Protein 7ACW (pdb70)

Solvent-accessible surface area: 12820 Å² total; per-residue (Å²): 139,81,86,139,40,77,3,43,21,65,48,127,100,91,53,49,8,78,74,0,0,104,80,6,39,1,52,54,88,44,0,42,65,4,32,37,11,0,36,10,29,72,105,90,50,32,138,10,119,64,5,87,108,63,153,47,52,54,25,1,63,1,126,21,110,28,113,51,222,90,102,12,66,0,14,0,56,0,59,126,24,117,52,0,47,49,12,0,46,68,0,55,73,75,1,68,77,56,42,78,60,88,95,91,136,147,143,187,146,122,25,122,78,47,48,6,13,18,52,34,130,98,107,56,44,6,74,70,0,0,120,75,16,41,1,60,69,144,41,1,40,81,3,35,86,12,0,36,28,28,74,101,105,52,100,155,28,140,88,7,84,106,63,54,28,17,54,26,1,60,0,123,19,110,28,135,50,214,149,17,46,0,14,0,29,0,25,137,23,121,57,0,46,62,14,0,48,69,0,51,71,66,1,63,67,47,37,80,74,91,120,139,153,187

Foldseek 3Di:
DDDDDDADPPDPDGDDPVRVVLFFAFDVVLVVVLVVQVVCCVPPVDDDPQWDQDPNDTDGDTDTPDTHD/DDDDDDDDDPDPVVSVVVVVVVVVVVVVVVCVVVVVVVD/DPDDDDDADPPDPDGDDPVNVVLFFAFDVVLVVVLVVQVCCCVPPVDHDPQWDQDPNDIDGDTDTPGTDD/DDDDDDDDPDPVVVVVVVVVVVVVVVVVVVVVVVVD

Secondary structure (DSSP, 8-state):
--EEEEEETTSS----HHHHHHHEE--HHHHHHHHHHHHHHHHH---BTTBEEETTEEEEEE--SEE--/--EEEEEEESSHHHHHHHHHHHHHHHHHHHHHHHHHHH-/--SEEEEEETTSSS---HHHHHHHEE--HHHHHHHHHHHHHHHHH---BTTBEEETTEEEEEE---EE--/-EEEEEEESSHHHHHHHHHHHHHHHHHHHHHHHHT-

B-factor: mean 33.38, std 9.02, range [20.98, 77.08]

InterPro domains:
  IPR007253 Cell wall binding repeat 2 [PF04122] (384-490)
  IPR007253 Cell wall binding repeat 2 [PF04122] (502-592)
  IPR007253 Cell wall binding repeat 2 [PF04122] (605-679)
  IPR021071 Low molecular weight S layer protein, N-terminal [PF12211] (28-286)
  IPR043090 Low molecular weight S layer protein, N-terminal, subdomain [G3DSA:3.30.1490.290] (24-129)
  IPR051922 Bacterial Sporulation-Associated [PTHR30032] (379-677)
  IPR061396 S-layer protein SlpA [NF033435] (2-714)

Nearest PDB structures (foldseek):
  7acw-assembly1_A  TM=9.865E-01  e=2.524E-12  Clostridioides difficile
  7acx-assembly2_C  TM=9.817E-01  e=1.964E-11  Clostridioides difficile
  7acv-assembly1_A  TM=9.594E-01  e=1.061E-11  Clostridioides difficile
  7qgq-assembly1_I  TM=9.704E-01  e=1.334E-10  Clostridioides difficile 630
  8bby-assembly1_A  TM=8.053E-01  e=1.219E-05  Clostridioides difficile R20291

Organism: Clostridioides difficile (NCBI:txid1496)

Radius of gyration: 19.95 Å; Cα contacts (8 Å, |Δi|>4): 349; chains: 4; bounding box: 33×51×52 Å

Structure (mmCIF, N/CA/C/O backbone):
data_7ACW
#
_entry.id   7ACW
#
_cell.length_a   73.273
_cell.length_b   56.705
_cell.length_c   61.813
_cell.angle_alpha   90.000
_cell.angle_beta   122.710
_cell.angle_gamma   90.000
#
_symmetry.space_group_name_H-M   'C 1 2 1'
#
loop_
_entity.id
_entity.type
_entity.pdbx_description
1 polymer 'S-layer protein'
2 polymer 'S-layer protein'
3 water water
#
loop_
_atom_site.group_PDB
_atom_site.id
_atom_site.type_symbol
_atom_site.label_atom_id
_atom_site.label_alt_id
_atom_site.label_comp_id
_atom_site.label_asym_id
_atom_site.label_entity_id
_atom_site.label_seq_id
_atom_site.pdbx_PDB_ins_code
_atom_site.Cartn_x
_atom_site.Cartn_y
_atom_site.Cartn_z
_atom_site.occupancy
_atom_site.B_iso_or_equiv
_atom_site.auth_seq_id
_atom_site.auth_comp_id
_atom_site.auth_asym_id
_atom_site.auth_atom_id
_atom_site.pdbx_PDB_model_num
ATOM 1 N N . SER A 1 6 ? 58.068 12.644 23.911 1.00 61.51 245 SER A N 1
ATOM 2 C CA . SER A 1 6 ? 56.591 12.852 23.998 1.00 56.14 245 SER A CA 1
ATOM 3 C C . SER A 1 6 ? 55.799 11.864 23.136 1.00 56.79 245 SER A C 1
ATOM 4 O O . SER A 1 6 ? 56.278 11.369 22.120 1.00 56.08 245 SER A O 1
ATOM 7 N N . ALA A 1 7 ? 54.568 11.586 23.568 1.00 54.56 246 ALA A N 1
ATOM 8 C CA . ALA A 1 7 ? 53.674 10.645 22.904 1.00 54.04 246 ALA A CA 1
ATOM 9 C C . ALA A 1 7 ? 52.236 11.077 23.124 1.00 51.27 246 ALA A C 1
ATOM 10 O O . ALA A 1 7 ? 51.926 11.737 24.123 1.00 53.64 246 ALA A O 1
ATOM 12 N N . LYS A 1 8 ? 51.365 10.708 22.176 1.00 46.71 247 LYS A N 1
ATOM 13 C CA . LYS A 1 8 ? 49.957 11.083 22.192 1.00 46.25 247 LYS A CA 1
ATOM 14 C C . LYS A 1 8 ? 49.093 9.854 22.455 1.00 48.08 247 LYS A C 1
ATOM 15 O O . LYS A 1 8 ? 49.232 8.847 21.775 1.00 47.66 247 LYS A O 1
ATOM 21 N N . GLU A 1 9 ? 48.233 9.929 23.479 1.00 47.33 248 GLU A N 1
ATOM 22 C CA . GLU A 1 9 ? 47.153 8.966 23.665 1.00 48.34 248 GLU A CA 1
ATOM 23 C C . GLU A 1 9 ? 45.853 9.686 23.341 1.00 44.96 248 GLU A C 1
ATOM 24 O O . GLU A 1 9 ? 45.575 10.746 23.910 1.00 49.32 248 GLU A O 1
ATOM 30 N N . GLU A 1 10 ? 45.076 9.119 22.411 1.00 39.83 249 GLU A N 1
ATOM 31 C CA . GLU A 1 10 ? 43.751 9.619 22.061 1.00 36.99 249 GLU A CA 1
ATOM 32 C C . GLU A 1 10 ? 42.735 8.524 22.385 1.00 34.30 249 GLU A C 1
ATOM 33 O O . GLU A 1 10 ? 42.915 7.376 21.982 1.00 35.48 249 GLU A O 1
ATOM 39 N N . SER A 1 11 ? 41.666 8.900 23.098 1.00 32.56 250 SER A N 1
ATOM 40 C CA . SER A 1 11 ? 40.538 8.023 23.391 1.00 31.10 250 SER A CA 1
ATOM 41 C C . SER A 1 11 ? 39.397 8.456 22.484 1.00 28.96 250 SER A C 1
ATOM 42 O O . SER A 1 11 ? 39.095 9.643 22.393 1.00 32.87 250 SER A O 1
ATOM 45 N N . ILE A 1 12 ? 38.768 7.484 21.810 1.00 26.48 251 ILE A N 1
ATOM 46 C CA . ILE A 1 12 ? 37.566 7.729 21.006 1.00 25.35 251 ILE A CA 1
ATOM 47 C C . ILE A 1 12 ? 36.441 6.915 21.605 1.00 24.01 251 ILE A C 1
ATOM 48 O O . ILE A 1 12 ? 36.389 5.688 21.461 1.00 25.72 251 ILE A O 1
ATOM 53 N N . ASP A 1 13 ? 35.544 7.605 22.315 1.00 24.71 252 ASP A N 1
ATOM 54 C CA . ASP A 1 13 ? 34.411 6.984 22.987 1.00 24.97 252 ASP A CA 1
ATOM 55 C C . ASP A 1 13 ? 33.192 7.137 22.086 1.00 25.14 252 ASP A C 1
ATOM 56 O O . ASP A 1 13 ? 32.572 8.206 22.015 1.00 26.61 252 ASP A O 1
ATOM 61 N N . VAL A 1 14 ? 32.890 6.052 21.364 1.00 24.08 253 VAL A N 1
ATOM 62 C CA . VAL A 1 14 ? 31.826 6.004 20.391 1.00 26.40 253 VAL A CA 1
ATOM 63 C C . VAL A 1 14 ? 30.421 6.133 21.031 1.00 26.06 253 VAL A C 1
ATOM 64 O O . VAL A 1 14 ? 29.450 6.331 20.324 1.00 28.35 253 VAL A O 1
ATOM 68 N N . ASP A 1 15 ? 30.337 5.988 22.362 1.00 26.03 254 ASP A N 1
ATOM 69 C CA . ASP A 1 15 ? 29.106 6.123 23.108 1.00 26.96 254 ASP A CA 1
ATOM 70 C C . ASP A 1 15 ? 28.884 7.553 23.630 1.00 29.72 254 ASP A C 1
ATOM 71 O O . ASP A 1 15 ? 27.822 7.841 24.207 1.00 32.67 254 ASP A O 1
ATOM 76 N N . SER A 1 16 ? 29.883 8.429 23.441 1.00 27.81 255 SER A N 1
ATOM 77 C CA . SER A 1 16 ? 29.833 9.774 23.982 1.00 29.62 255 SER A CA 1
ATOM 78 C C . SER A 1 16 ? 29.145 10.752 23.011 1.00 31.20 255 SER A C 1
ATOM 79 O O . SER A 1 16 ? 28.824 10.423 21.855 1.00 31.34 255 SER A O 1
ATOM 82 N N . SER A 1 17 ? 28.909 11.968 23.500 1.00 32.97 256 SER A N 1
ATOM 83 C CA . SER A 1 17 ? 28.186 12.994 22.758 1.00 34.52 256 SER A CA 1
ATOM 84 C C . SER A 1 17 ? 29.041 13.633 21.683 1.00 35.86 256 SER A C 1
ATOM 85 O O . SER A 1 17 ? 28.511 14.278 20.784 1.00 41.57 256 SER A O 1
ATOM 88 N N . SER A 1 18 ? 30.365 13.474 21.790 1.00 36.16 257 SER A N 1
ATOM 89 C CA . SER A 1 18 ? 31.300 14.083 20.843 1.00 37.01 257 SER A CA 1
ATOM 90 C C . SER A 1 18 ? 32.564 13.250 20.662 1.00 34.40 257 SER A C 1
ATOM 91 O O . SER A 1 18 ? 33.355 13.092 21.595 1.00 35.80 257 SER A O 1
ATOM 94 N N . TYR A 1 19 ? 32.731 12.680 19.464 1.00 30.73 258 TYR A N 1
ATOM 95 C CA . TYR A 1 19 ? 33.945 11.967 19.135 1.00 28.77 258 TYR A CA 1
ATOM 96 C C . TYR A 1 19 ? 34.281 12.126 17.662 1.00 27.60 258 TYR A C 1
ATOM 97 O O . TYR A 1 19 ? 33.405 12.341 16.832 1.00 27.88 258 TYR A O 1
ATOM 106 N N . ILE A 1 20 ? 35.575 12.045 17.355 1.00 27.71 259 ILE A N 1
ATOM 107 C CA . ILE A 1 20 ? 36.066 12.146 15.986 1.00 27.47 259 ILE A CA 1
ATOM 108 C C . ILE A 1 20 ? 35.472 11.059 15.096 1.00 24.54 259 ILE A C 1
ATOM 109 O O . ILE A 1 20 ? 35.482 9.877 15.442 1.00 26.43 259 ILE A O 1
ATOM 114 N N . SER A 1 21 ? 34.938 11.469 13.948 1.00 26.67 260 SER A N 1
ATOM 115 C CA . SER A 1 21 ? 34.361 10.541 12.985 1.00 27.60 260 SER A CA 1
ATOM 116 C C . SER A 1 21 ? 35.457 9.626 12.414 1.00 25.69 260 SER A C 1
ATOM 117 O O . SER A 1 21 ? 36.622 10.002 12.341 1.00 24.93 260 SER A O 1
ATOM 120 N N . ALA A 1 22 ? 35.074 8.405 12.032 1.00 24.60 261 ALA A N 1
ATOM 121 C CA . ALA A 1 22 ? 35.966 7.486 11.330 1.00 24.35 261 ALA A CA 1
ATOM 122 C C . ALA A 1 22 ? 36.571 8.136 10.093 1.00 25.15 261 ALA A C 1
ATOM 123 O O . ALA A 1 22 ? 37.769 7.991 9.828 1.00 27.41 261 ALA A O 1
ATOM 125 N N . GLU A 1 23 ? 35.748 8.881 9.345 1.00 27.47 262 GLU A N 1
ATOM 126 C CA . GLU A 1 23 ? 36.245 9.598 8.169 1.00 31.13 262 GLU A CA 1
ATOM 127 C C . GLU A 1 23 ? 37.381 10.569 8.536 1.00 29.70 262 GLU A C 1
ATOM 128 O O . GLU A 1 23 ? 38.426 10.569 7.902 1.00 31.87 262 GLU A O 1
ATOM 134 N N . ASN A 1 24 ? 37.143 11.407 9.556 1.00 29.96 263 ASN A N 1
ATOM 135 C CA . ASN A 1 24 ? 38.136 12.381 10.015 1.00 30.88 263 ASN A CA 1
ATOM 136 C C . ASN A 1 24 ? 39.371 11.751 10.651 1.00 29.29 263 ASN A C 1
ATOM 137 O O . ASN A 1 24 ? 40.478 12.281 10.528 1.00 30.82 263 ASN A O 1
ATOM 142 N N . LEU A 1 25 ? 39.192 10.599 11.303 1.00 26.71 264 LEU A N 1
ATOM 143 C CA . LEU A 1 25 ? 40.322 9.858 11.860 1.00 26.17 264 LEU A CA 1
ATOM 144 C C . LEU A 1 25 ? 41.209 9.337 10.723 1.00 24.71 264 LEU A C 1
ATOM 145 O O . LEU A 1 25 ? 42.417 9.478 10.783 1.00 26.58 264 LEU A O 1
ATOM 150 N N . ALA A 1 26 ? 40.590 8.765 9.683 1.00 25.84 265 ALA A N 1
ATOM 151 C CA . ALA A 1 26 ? 41.322 8.293 8.502 1.00 26.10 265 ALA A CA 1
ATOM 152 C C . ALA A 1 26 ? 41.981 9.437 7.733 1.00 28.03 265 ALA A C 1
ATOM 153 O O . ALA A 1 26 ? 43.062 9.255 7.180 1.00 29.69 265 ALA A O 1
ATOM 155 N N . LYS A 1 27 ? 41.328 10.608 7.707 1.00 29.30 266 LYS A N 1
ATOM 156 C CA . LYS A 1 27 ? 41.905 11.792 7.074 1.00 31.02 266 LYS A CA 1
ATOM 157 C C . LYS A 1 27 ? 43.171 12.237 7.784 1.00 32.13 266 LYS A C 1
ATOM 158 O O . LYS A 1 27 ? 44.097 12.732 7.143 1.00 36.65 266 LYS A O 1
ATOM 164 N N . LYS A 1 28 ? 43.171 12.093 9.112 1.00 30.42 267 LYS A N 1
ATOM 165 C CA . LYS A 1 28 ? 44.271 12.510 9.975 1.00 29.90 267 LYS A CA 1
ATOM 166 C C . LYS A 1 28 ? 45.464 11.568 9.943 1.00 29.33 267 LYS A C 1
ATOM 167 O O . LYS A 1 28 ? 46.617 12.011 9.873 1.00 29.47 267 LYS A O 1
ATOM 173 N N . TYR A 1 29 ? 45.186 10.263 10.016 1.00 26.68 268 TYR A N 1
ATOM 174 C CA . TYR A 1 29 ? 46.233 9.262 10.172 1.00 26.36 268 TYR A CA 1
ATOM 175 C C . TYR A 1 29 ? 46.213 8.194 9.097 1.00 25.32 268 TYR A C 1
ATOM 176 O O . TYR A 1 29 ? 45.127 7.747 8.665 1.00 26.62 268 TYR A O 1
ATOM 185 N N . VAL A 1 30 ? 47.422 7.742 8.736 1.00 25.43 269 VAL A N 1
ATOM 186 C CA . VAL A 1 30 ? 47.619 6.520 7.970 1.00 24.76 269 VAL A CA 1
ATOM 187 C C . VAL A 1 30 ? 47.729 5.353 8.955 1.00 24.33 269 VAL A C 1
ATOM 188 O O . VAL A 1 30 ? 48.639 5.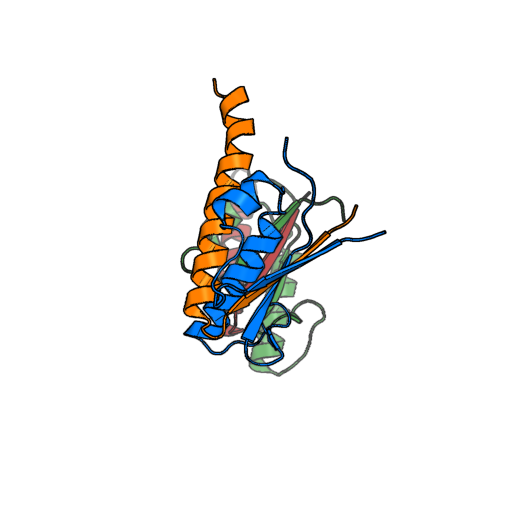331 9.786 1.00 25.94 269 VAL A O 1
ATOM 192 N N . PHE A 1 31 ? 46.845 4.359 8.804 1.00 23.79 270 PHE A N 1
ATOM 193 C CA . PHE A 1 31 ? 46.870 3.136 9.610 1.00 24.29 270 PHE A CA 1
ATOM 194 C C . PHE A 1 31 ? 47.368 1.979 8.761 1.00 24.80 270 PHE A C 1
ATOM 195 O O . PHE A 1 31 ? 47.066 1.899 7.567 1.00 27.30 270 PHE A O 1
ATOM 203 N N . ASN A 1 32 ? 48.132 1.082 9.390 1.00 26.19 271 ASN A N 1
ATOM 204 C CA . ASN A 1 32 ? 48.496 -0.173 8.768 1.00 27.12 271 ASN A CA 1
ATOM 205 C C . ASN A 1 32 ? 47.210 -0.963 8.517 1.00 27.74 271 ASN A C 1
ATOM 206 O O . ASN A 1 32 ? 46.476 -1.256 9.453 1.00 24.79 271 ASN A O 1
ATOM 211 N N . PRO A 1 33 ? 46.843 -1.279 7.252 1.00 28.58 272 PRO A N 1
ATOM 212 C CA . PRO A 1 33 ? 45.572 -1.964 6.999 1.00 29.91 272 PRO A CA 1
ATOM 213 C C . PRO A 1 33 ? 45.483 -3.332 7.660 1.00 29.04 272 PRO A C 1
ATOM 214 O O . PRO A 1 33 ? 44.384 -3.765 8.008 1.00 29.45 272 PRO A O 1
ATOM 218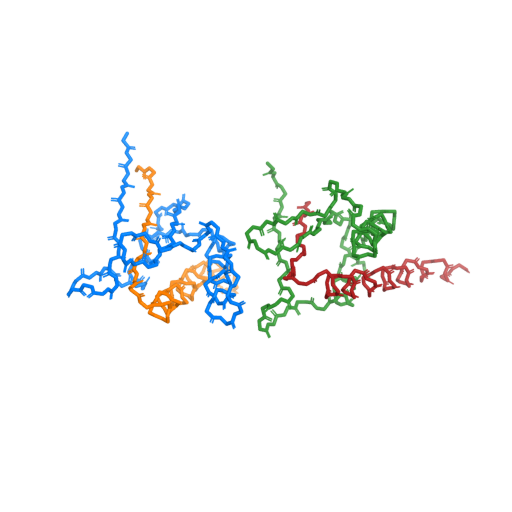 N N . LYS A 1 34 ? 46.627 -3.997 7.832 1.00 32.59 273 LYS A N 1
ATOM 219 C CA . LYS A 1 34 ? 46.664 -5.307 8.472 1.00 32.30 273 LYS A CA 1
ATOM 220 C C . LYS A 1 34 ? 46.281 -5.177 9.955 1.00 32.23 273 LYS A C 1
ATOM 221 O O . LYS A 1 34 ? 45.580 -6.022 10.486 1.00 32.45 273 LYS A O 1
ATOM 227 N N . GLU A 1 35 ? 46.720 -4.092 10.602 1.00 29.92 274 GLU A N 1
ATOM 228 C CA . GLU A 1 35 ? 46.347 -3.839 11.985 1.00 28.77 274 GLU A CA 1
ATOM 229 C C . GLU A 1 35 ? 44.831 -3.696 12.114 1.00 27.91 274 GLU A C 1
ATOM 230 O O . GLU A 1 35 ? 44.184 -4.275 12.988 1.00 27.19 274 GLU A O 1
ATOM 236 N N . VAL A 1 36 ? 44.255 -2.872 11.235 1.00 27.79 275 VAL A N 1
ATOM 237 C CA . VAL A 1 36 ? 42.832 -2.583 11.295 1.00 26.30 275 VAL A CA 1
ATOM 238 C C . VAL A 1 36 ? 41.992 -3.825 10.960 1.00 27.25 275 VAL A C 1
ATOM 239 O O . VAL A 1 36 ? 40.999 -4.100 11.628 1.00 25.64 275 VAL A O 1
ATOM 243 N N . SER A 1 37 ? 42.414 -4.580 9.939 1.00 26.97 276 SER A N 1
ATOM 244 C CA . SER A 1 37 ? 41.740 -5.805 9.532 1.00 27.99 276 SER A CA 1
ATOM 245 C C . SER A 1 37 ? 41.743 -6.838 10.666 1.00 26.27 276 SER A C 1
ATOM 246 O O . SER A 1 37 ? 40.716 -7.469 10.942 1.00 28.73 276 SER A O 1
ATOM 249 N N . GLU A 1 38 ? 42.892 -6.989 11.330 1.00 26.20 277 GLU A N 1
ATOM 250 C CA . GLU A 1 38 ? 43.018 -7.975 12.403 1.00 28.34 277 GLU A CA 1
ATOM 251 C C . GLU A 1 38 ? 42.087 -7.616 13.571 1.00 26.87 277 GLU A C 1
ATOM 252 O O . GLU A 1 38 ? 41.414 -8.469 14.121 1.00 28.10 277 GLU A O 1
ATOM 258 N N . ALA A 1 39 ? 41.995 -6.320 13.892 1.00 26.27 278 ALA A N 1
ATOM 259 C CA . ALA A 1 39 ? 41.093 -5.884 14.946 1.00 25.57 278 ALA A CA 1
ATOM 260 C C . ALA A 1 39 ? 39.626 -6.109 14.569 1.00 24.34 278 ALA A C 1
ATOM 261 O O . ALA A 1 39 ? 38.837 -6.580 15.380 1.00 27.12 278 ALA A O 1
ATOM 263 N N . TYR A 1 40 ? 39.252 -5.742 13.342 1.00 24.49 279 TYR A N 1
ATOM 264 C CA . TYR A 1 40 ? 37.904 -5.943 12.834 1.00 24.88 279 TYR A CA 1
ATOM 265 C C . TYR A 1 40 ? 37.518 -7.429 12.913 1.00 25.80 279 TYR A C 1
ATOM 266 O O . TYR A 1 40 ? 36.453 -7.784 13.412 1.00 25.01 279 TYR A O 1
ATOM 275 N N . ASN A 1 41 ? 38.410 -8.304 12.449 1.00 27.25 280 ASN A N 1
ATOM 276 C CA . ASN A 1 41 ? 38.115 -9.719 12.449 1.00 27.39 280 ASN A CA 1
ATOM 277 C C . ASN A 1 41 ? 37.969 -10.263 13.864 1.00 26.79 280 ASN A C 1
ATOM 278 O O . ASN A 1 41 ? 37.113 -11.100 14.122 1.00 29.78 280 ASN A O 1
ATOM 283 N N . ALA A 1 42 ? 38.799 -9.760 14.784 1.00 27.14 281 ALA A N 1
ATOM 284 C CA . ALA A 1 42 ? 38.732 -10.136 16.190 1.00 25.65 281 ALA A CA 1
ATOM 285 C C . ALA A 1 42 ? 37.384 -9.725 16.828 1.00 25.26 281 ALA A C 1
ATOM 286 O O . ALA A 1 42 ? 36.816 -10.479 17.614 1.00 26.74 281 ALA A O 1
ATOM 288 N N . ILE A 1 43 ? 36.891 -8.529 16.487 1.00 25.18 282 ILE A N 1
ATOM 289 C CA . ILE A 1 43 ? 35.597 -8.065 16.963 1.00 25.68 282 ILE A CA 1
ATOM 290 C C . ILE A 1 43 ? 34.487 -9.009 16.485 1.00 27.35 282 ILE A C 1
ATOM 291 O O . ILE A 1 43 ? 33.638 -9.432 17.267 1.00 28.84 282 ILE A O 1
ATOM 296 N N . VAL A 1 44 ? 34.514 -9.348 15.193 1.00 28.24 283 VAL A N 1
ATOM 297 C CA . VAL A 1 44 ? 33.524 -10.231 14.595 1.00 31.72 283 VAL A CA 1
ATOM 298 C C . VAL A 1 44 ? 33.544 -11.629 15.250 1.00 30.55 283 VAL A C 1
ATOM 299 O O . VAL A 1 44 ? 32.501 -12.183 15.586 1.00 32.47 283 VAL A O 1
ATOM 303 N N . ALA A 1 45 ? 34.747 -12.172 15.466 1.00 29.79 284 ALA A N 1
ATOM 304 C CA . ALA A 1 45 ? 34.923 -13.473 16.093 1.00 30.33 284 ALA A CA 1
ATOM 305 C C . ALA A 1 45 ? 34.389 -13.502 17.532 1.00 30.14 284 ALA A C 1
ATOM 306 O O . ALA A 1 45 ? 33.788 -14.470 17.957 1.00 31.53 284 ALA A O 1
ATOM 308 N N . LEU A 1 46 ? 34.602 -12.414 18.276 1.00 28.10 285 LEU A N 1
ATOM 309 C CA . LEU A 1 46 ? 34.077 -12.287 19.638 1.00 29.81 285 LEU A CA 1
ATOM 310 C C . LEU A 1 46 ? 32.545 -12.215 19.598 1.00 31.17 285 LEU A C 1
ATOM 311 O O . LEU A 1 46 ? 31.854 -12.954 20.303 1.00 34.11 285 LEU A O 1
ATOM 316 N N . GLN A 1 47 ? 32.017 -11.319 18.758 1.00 31.67 286 GLN A N 1
ATOM 317 C CA . GLN A 1 47 ? 30.574 -11.121 18.636 1.00 34.04 286 GLN A CA 1
ATOM 318 C C . GLN A 1 47 ? 29.848 -12.401 18.205 1.00 36.29 286 GLN A C 1
ATOM 319 O O . GLN A 1 47 ? 28.851 -12.787 18.811 1.00 36.80 286 GLN A O 1
ATOM 325 N N . ASN A 1 48 ? 30.377 -13.070 17.177 1.00 36.44 287 ASN A N 1
ATOM 326 C CA . ASN A 1 48 ? 29.698 -14.203 16.568 1.00 39.51 287 ASN A CA 1
ATOM 327 C C . ASN A 1 48 ? 29.925 -15.532 17.288 1.00 39.95 287 ASN A C 1
ATOM 328 O O . ASN A 1 48 ? 28.991 -16.323 17.434 1.00 44.08 287 ASN A O 1
ATOM 333 N N . ASP A 1 49 ? 31.168 -15.770 17.723 1.00 38.30 288 ASP A N 1
ATOM 334 C CA . ASP A 1 49 ? 31.617 -17.080 18.193 1.00 39.81 288 ASP A CA 1
ATOM 335 C C . ASP A 1 49 ? 32.182 -17.094 19.612 1.00 37.22 288 ASP A C 1
ATOM 336 O O . ASP A 1 49 ? 32.605 -18.149 20.104 1.00 40.65 288 ASP A O 1
ATOM 341 N N . GLY A 1 50 ? 32.186 -15.928 20.265 1.00 35.47 289 GLY A N 1
ATOM 342 C CA . GLY A 1 50 ? 32.686 -15.786 21.621 1.00 37.08 289 GLY A CA 1
ATOM 343 C C . GLY A 1 50 ? 34.184 -15.954 21.786 1.00 36.41 289 GLY A C 1
ATOM 344 O O . GLY A 1 50 ? 34.643 -16.167 22.908 1.00 40.45 289 GLY A O 1
ATOM 345 N N . ILE A 1 51 ? 34.936 -15.831 20.687 1.00 32.71 290 ILE A N 1
ATOM 346 C CA . ILE A 1 51 ? 36.389 -16.021 20.678 1.00 33.24 290 ILE A CA 1
ATOM 347 C C . ILE A 1 51 ? 37.053 -14.795 21.305 1.00 30.07 290 ILE A C 1
ATOM 348 O O . ILE A 1 51 ? 36.896 -13.682 20.794 1.00 30.83 290 ILE A O 1
ATOM 353 N N . GLU A 1 52 ? 37.780 -15.014 22.413 1.00 33.54 291 GLU A N 1
ATOM 354 C CA . GLU A 1 52 ? 38.466 -13.934 23.111 1.00 34.23 291 GLU A CA 1
ATOM 355 C C . GLU A 1 52 ? 39.847 -13.719 22.510 1.00 32.81 291 GLU A C 1
ATOM 356 O O . GLU A 1 52 ? 40.517 -14.666 22.094 1.00 33.23 291 GLU A O 1
ATOM 362 N N . SER A 1 53 ? 40.267 -12.452 22.498 1.00 30.57 292 SER A N 1
ATOM 363 C CA . SER A 1 53 ? 41.498 -11.993 21.891 1.00 30.54 292 SER A CA 1
ATOM 364 C C . SER A 1 53 ? 42.012 -10.820 22.721 1.00 32.08 292 SER A C 1
ATOM 365 O O . SER A 1 53 ? 41.225 -9.979 23.183 1.00 38.71 292 SER A O 1
ATOM 368 N N . ASP A 1 54 ? 43.337 -10.714 22.841 1.00 31.90 293 ASP A N 1
ATOM 369 C CA . ASP A 1 54 ? 43.972 -9.525 23.420 1.00 34.33 293 ASP A CA 1
ATOM 370 C C . ASP A 1 54 ? 43.650 -8.261 22.617 1.00 30.35 293 ASP A C 1
ATOM 371 O O . ASP A 1 54 ? 43.772 -7.153 23.125 1.00 32.63 293 ASP A O 1
ATOM 376 N N . LEU A 1 55 ? 43.283 -8.436 21.345 1.00 30.05 294 LEU A N 1
ATOM 377 C CA . LEU A 1 55 ? 42.956 -7.316 20.464 1.00 29.47 294 LEU A CA 1
ATOM 378 C C . LEU A 1 55 ? 41.653 -6.601 20.816 1.00 30.41 294 LEU A C 1
ATOM 379 O O . LEU A 1 55 ? 41.540 -5.405 20.581 1.00 30.60 294 LEU A O 1
ATOM 384 N N . VAL A 1 56 ? 40.668 -7.341 21.341 1.00 28.72 295 VAL A N 1
ATOM 385 C CA . VAL A 1 56 ? 39.387 -6.741 21.718 1.00 28.80 295 VAL A CA 1
ATOM 386 C C . VAL A 1 56 ? 39.029 -7.168 23.116 1.00 31.40 295 VAL A C 1
ATOM 387 O O . VAL A 1 56 ? 38.679 -8.316 23.351 1.00 34.74 295 VAL A O 1
ATOM 391 N N . GLN A 1 57 ? 39.135 -6.230 24.061 1.00 30.11 296 GLN A N 1
ATOM 392 C CA . GLN A 1 57 ? 38.912 -6.510 25.461 1.00 32.96 296 GLN A CA 1
ATOM 393 C C . GLN A 1 57 ? 37.853 -5.600 26.034 1.00 31.97 296 GLN A C 1
ATOM 394 O O . GLN A 1 57 ? 37.767 -4.431 25.643 1.00 30.87 296 GLN A O 1
ATOM 400 N N . LEU A 1 58 ? 37.114 -6.124 27.023 1.00 32.54 297 LEU A N 1
ATOM 401 C CA . LEU A 1 58 ? 36.222 -5.329 27.854 1.00 30.64 297 LEU A CA 1
ATOM 402 C C . LEU A 1 58 ? 37.076 -4.725 28.969 1.00 29.79 297 LEU A C 1
ATOM 403 O O . LEU A 1 58 ? 37.623 -5.449 29.818 1.00 33.34 297 LEU A O 1
ATOM 408 N N . VAL A 1 59 ? 37.194 -3.394 28.939 1.00 30.08 298 VAL A N 1
ATOM 409 C CA . VAL A 1 59 ? 38.009 -2.636 29.865 1.00 30.47 298 VAL A CA 1
ATOM 410 C C . VAL A 1 59 ? 37.141 -1.527 30.400 1.00 28.59 298 VAL A C 1
ATOM 411 O O . VAL A 1 59 ? 36.609 -0.723 29.633 1.00 27.17 298 VAL A O 1
ATOM 415 N N . ASN A 1 60 ? 36.999 -1.478 31.724 1.00 30.75 299 ASN A N 1
ATOM 416 C CA . ASN A 1 60 ? 36.280 -0.410 32.377 1.00 29.76 299 ASN A CA 1
ATOM 417 C C . ASN A 1 60 ? 34.904 -0.157 31.738 1.00 27.47 299 ASN A C 1
ATOM 418 O O . ASN A 1 60 ? 34.542 0.994 31.440 1.00 29.80 299 ASN A O 1
ATOM 423 N N . GLY A 1 61 ? 34.162 -1.246 31.488 1.00 26.27 300 GLY A N 1
ATOM 424 C CA . GLY A 1 61 ? 32.779 -1.166 31.040 1.00 26.68 300 GLY A CA 1
ATOM 425 C C . GLY A 1 61 ? 32.524 -0.994 29.544 1.00 27.17 300 GLY A C 1
ATOM 426 O O . GLY A 1 61 ? 31.366 -0.887 29.116 1.00 28.57 300 GLY A O 1
ATOM 427 N N . LYS A 1 62 ? 33.595 -0.950 28.749 1.00 25.58 301 LYS A N 1
ATOM 428 C CA . LYS A 1 62 ? 33.487 -0.854 27.292 1.00 25.31 301 LYS A CA 1
ATOM 429 C C . LYS A 1 62 ? 34.465 -1.785 26.608 1.00 25.47 301 LYS A C 1
ATOM 430 O O . LYS A 1 62 ? 35.572 -1.992 27.072 1.00 27.43 301 LYS A O 1
ATOM 436 N N . TYR A 1 63 ? 34.068 -2.330 25.464 1.00 25.76 302 TYR A N 1
ATOM 437 C CA . TYR A 1 63 ? 35.000 -3.025 24.594 1.00 25.71 302 TYR A CA 1
ATOM 438 C C . TYR A 1 63 ? 35.903 -2.008 23.913 1.00 24.52 302 TYR A C 1
ATOM 439 O O . TYR A 1 63 ? 35.461 -0.936 23.523 1.00 25.10 302 TYR A O 1
ATOM 448 N N . GLN A 1 64 ? 37.173 -2.365 23.741 1.00 25.41 303 GLN A N 1
ATOM 449 C CA . GLN A 1 64 ? 38.124 -1.492 23.106 1.00 25.23 303 GLN A CA 1
ATOM 450 C C . GLN A 1 64 ? 39.129 -2.213 22.241 1.00 23.77 303 GLN A C 1
ATOM 451 O O . GLN A 1 64 ? 39.452 -3.378 22.474 1.00 26.25 303 GLN A O 1
ATOM 457 N N . VAL A 1 65 ? 39.581 -1.495 21.209 1.00 23.30 304 VAL A N 1
ATOM 458 C CA . VAL A 1 65 ? 40.731 -1.829 20.403 1.00 24.24 304 VAL A CA 1
ATOM 459 C C . VAL A 1 65 ? 41.712 -0.658 20.457 1.00 24.23 304 VAL A C 1
ATOM 460 O O . VAL A 1 65 ? 41.321 0.489 20.710 1.00 26.17 304 VAL A O 1
ATOM 464 N N . ILE A 1 66 ? 42.989 -0.954 20.226 1.00 24.74 305 ILE A N 1
ATOM 465 C CA . ILE A 1 66 ? 44.051 0.016 20.213 1.00 24.83 305 ILE A CA 1
ATOM 466 C C . ILE A 1 66 ? 44.746 -0.028 18.840 1.00 24.31 305 ILE A C 1
ATOM 467 O O . ILE A 1 66 ? 45.068 -1.074 18.335 1.00 27.20 305 ILE A O 1
ATOM 472 N N . PHE A 1 67 ? 44.952 1.148 18.257 1.00 24.03 306 PHE A N 1
ATOM 473 C CA . PHE A 1 67 ? 45.674 1.327 17.021 1.00 24.61 306 PHE A CA 1
ATOM 474 C C . PHE A 1 67 ? 46.859 2.266 17.206 1.00 25.00 306 PHE A C 1
ATOM 475 O O . PHE A 1 67 ? 46.798 3.245 17.967 1.00 26.59 306 PHE A O 1
ATOM 483 N N . TYR A 1 68 ? 47.948 1.946 16.506 1.00 26.89 307 TYR A N 1
ATOM 484 C CA . TYR A 1 68 ? 49.167 2.727 16.512 1.00 29.06 307 TYR A CA 1
ATOM 485 C C . TYR A 1 68 ? 49.379 3.211 15.084 1.00 26.93 307 TYR A C 1
ATOM 486 O O . TYR A 1 68 ? 49.972 2.523 14.257 1.00 28.78 307 TYR A O 1
ATOM 495 N N . PRO A 1 69 ? 48.869 4.410 14.733 1.00 28.23 308 PRO A N 1
ATOM 496 C CA . PRO A 1 69 ? 49.010 4.910 13.367 1.00 27.19 308 PRO A CA 1
ATOM 497 C C . PRO A 1 69 ? 50.471 4.950 12.900 1.00 28.35 308 PRO A C 1
ATOM 498 O O . PRO A 1 69 ? 51.377 5.255 13.682 1.00 31.03 308 PRO A O 1
ATOM 502 N N . GLU A 1 7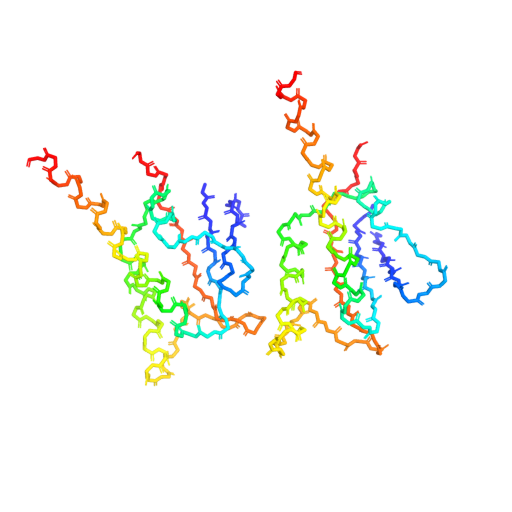0 ? 50.675 4.640 11.618 1.00 28.06 309 GLU A N 1
ATOM 503 C CA . GLU A 1 70 ? 51.988 4.686 10.978 1.00 29.87 309 GLU A CA 1
ATOM 504 C C . GLU A 1 70 ? 52.463 6.115 10.764 1.00 28.45 309 GLU A C 1
ATOM 505 O O . GLU A 1 70 ? 53.654 6.398 10.866 1.00 29.25 309 GLU A O 1
ATOM 511 N N . GLY A 1 71 ? 51.529 7.002 10.414 1.00 26.81 310 GLY A N 1
ATOM 512 C CA . GLY A 1 71 ? 51.881 8.340 10.011 1.00 27.44 310 GLY A CA 1
ATOM 513 C C . GLY A 1 71 ? 50.731 9.304 10.066 1.00 28.56 310 GLY A C 1
ATOM 514 O O . GLY A 1 71 ? 49.571 8.898 10.275 1.00 28.35 310 GLY A O 1
ATOM 515 N N . LYS A 1 72 ? 51.069 10.590 9.883 1.00 30.31 311 LYS A N 1
ATOM 516 C CA . LYS A 1 72 ? 50.113 11.661 9.691 1.00 33.34 311 LYS A CA 1
ATOM 517 C C . LYS A 1 72 ? 49.886 11.759 8.198 1.00 29.47 311 LYS A C 1
ATOM 518 O O . LYS A 1 72 ? 50.838 11.920 7.429 1.00 30.74 311 LYS A O 1
ATOM 524 N N . ARG A 1 73 ? 48.626 11.639 7.782 1.00 29.90 312 ARG A N 1
ATOM 525 C CA . ARG A 1 73 ? 48.300 11.606 6.375 1.00 30.95 312 ARG A CA 1
ATOM 526 C C . ARG A 1 73 ? 48.618 12.930 5.706 1.00 32.53 312 ARG A C 1
ATOM 527 O O . ARG A 1 73 ? 48.431 14.001 6.291 1.00 31.99 312 ARG A O 1
ATOM 535 N N . LEU A 1 74 ? 49.123 12.835 4.470 1.00 33.28 313 LEU A N 1
ATOM 536 C CA . LEU A 1 74 ? 49.369 14.000 3.632 1.00 36.46 313 LEU A CA 1
ATOM 537 C C . LEU A 1 74 ? 48.116 14.329 2.801 1.00 40.03 313 LEU A C 1
ATOM 538 O O . LEU A 1 74 ? 47.680 15.491 2.766 1.00 45.46 313 LEU A O 1
ATOM 543 N N . SER B 2 10 ? 54.470 13.345 16.886 0.96 54.75 9 SER B N 1
ATOM 544 C CA . SER B 2 10 ? 54.748 12.355 17.977 0.96 54.96 9 SER B CA 1
ATOM 545 C C . SER B 2 10 ? 54.076 11.011 17.714 0.96 51.00 9 SER B C 1
ATOM 546 O O . SER B 2 10 ? 53.046 10.959 17.042 0.96 52.31 9 SER B O 1
ATOM 549 N N . PRO B 2 11 ? 54.626 9.890 18.242 1.00 49.87 10 PRO B N 1
ATOM 550 C CA . PRO B 2 11 ? 53.920 8.606 18.212 1.00 46.94 10 PRO B CA 1
ATOM 551 C C . PRO B 2 11 ? 52.545 8.724 18.863 1.00 39.98 10 PRO B C 1
ATOM 552 O O . PRO B 2 11 ? 52.394 9.474 19.828 1.00 38.40 10 PRO B O 1
ATOM 556 N N . ALA B 2 12 ? 51.560 7.999 18.321 1.00 38.18 11 ALA B N 1
ATOM 557 C CA . ALA B 2 12 ? 50.198 8.074 18.791 1.00 34.68 11 ALA B CA 1
ATOM 558 C C . ALA B 2 12 ? 49.651 6.691 19.093 1.00 33.71 11 ALA B C 1
ATOM 559 O O . ALA B 2 12 ? 49.925 5.722 18.382 1.00 33.38 11 ALA B O 1
ATOM 561 N N . LYS B 2 13 ? 48.869 6.617 20.170 1.00 30.55 12 LYS B N 1
ATOM 562 C CA . LYS B 2 13 ? 48.138 5.427 20.541 1.00 30.86 12 LYS B CA 1
ATOM 563 C C . LYS B 2 13 ? 46.676 5.839 20.572 1.00 31.25 12 LYS B C 1
ATOM 564 O O . LYS B 2 13 ? 46.322 6.755 21.301 1.00 33.43 12 LYS B O 1
ATOM 570 N N . ILE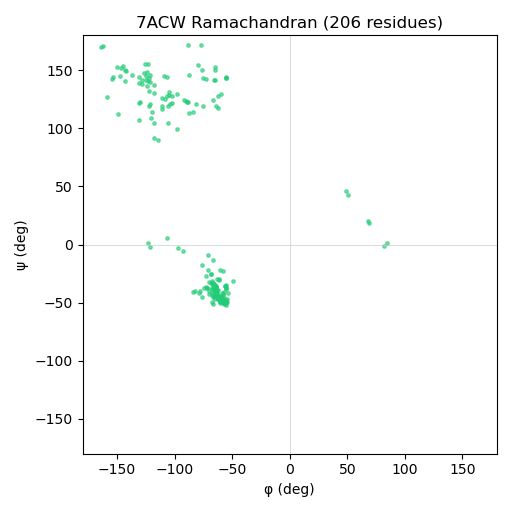 B 2 14 ? 45.854 5.176 19.751 1.00 26.38 13 ILE B N 1
ATOM 571 C CA . ILE B 2 14 ? 44.443 5.479 19.606 1.00 27.22 13 ILE B CA 1
ATOM 572 C C . ILE B 2 14 ? 43.620 4.343 20.194 1.00 25.34 13 ILE B C 1
ATOM 573 O O . ILE B 2 14 ? 43.693 3.215 19.700 1.00 25.55 13 ILE B O 1
ATOM 578 N N . THR B 2 15 ? 42.848 4.633 21.247 1.00 25.72 14 THR B N 1
ATOM 579 C CA . THR B 2 15 ? 41.968 3.654 21.854 1.00 24.37 14 THR B CA 1
ATOM 580 C C . THR B 2 15 ? 40.518 3.974 21.477 1.00 24.40 14 THR B C 1
ATOM 581 O O . THR B 2 15 ? 40.018 5.048 21.791 1.00 28.74 14 THR B O 1
ATOM 585 N N . ILE B 2 16 ? 39.859 3.034 20.795 1.00 24.00 15 ILE B N 1
ATOM 586 C CA . ILE B 2 16 ? 38.469 3.177 20.387 1.00 23.57 15 ILE B CA 1
ATOM 587 C C . ILE B 2 16 ? 37.610 2.278 21.267 1.00 23.78 15 ILE B C 1
ATOM 588 O O . ILE B 2 16 ? 37.913 1.097 21.416 1.00 23.77 15 ILE B O 1
ATOM 593 N N . LYS B 2 17 ? 36.561 2.849 21.865 1.00 24.81 16 LYS B N 1
ATOM 594 C CA . LYS B 2 17 ? 35.769 2.220 22.918 1.00 25.72 16 LYS B CA 1
ATOM 595 C C . LYS B 2 17 ? 34.274 2.313 22.612 1.00 23.81 16 LYS B C 1
ATOM 596 O O . LYS B 2 17 ? 33.793 3.370 22.193 1.00 23.79 16 LYS B O 1
ATOM 602 N N . ALA B 2 18 ? 33.546 1.220 22.878 1.00 25.04 17 ALA B N 1
ATOM 603 C CA . ALA B 2 18 ? 32.081 1.194 22.848 1.00 23.20 17 ALA B CA 1
ATOM 604 C C . ALA B 2 18 ? 31.551 0.104 23.785 1.00 24.59 17 ALA B C 1
ATOM 605 O O . ALA B 2 18 ? 32.133 -0.983 23.852 1.00 25.65 17 ALA B O 1
ATOM 607 N N . ASN B 2 19 ? 30.417 0.375 24.449 1.00 25.41 18 ASN B N 1
ATOM 608 C CA . ASN B 2 19 ? 29.832 -0.623 25.339 1.00 26.34 18 ASN B CA 1
ATOM 609 C C . ASN B 2 19 ? 29.343 -1.850 24.572 1.00 26.60 18 ASN B C 1
ATOM 610 O O . ASN B 2 19 ? 29.512 -2.988 25.041 1.00 30.35 18 ASN B O 1
ATOM 615 N N . LYS B 2 20 ? 28.768 -1.612 23.383 1.00 27.99 19 LYS B N 1
ATOM 616 C CA . LYS B 2 20 ? 28.286 -2.645 22.487 1.00 27.72 19 LYS B CA 1
ATOM 617 C C . LYS B 2 20 ? 29.290 -2.978 21.386 1.00 26.41 19 LYS B C 1
ATOM 618 O O . LYS B 2 20 ? 29.790 -2.078 20.701 1.00 25.52 19 LYS B O 1
ATOM 624 N N . LEU B 2 21 ? 29.577 -4.276 21.226 1.00 26.97 20 LEU B N 1
ATOM 625 C CA . LEU B 2 21 ? 30.474 -4.763 20.184 1.00 27.61 20 LEU B CA 1
ATOM 626 C C . LEU B 2 21 ? 30.034 -4.317 18.801 1.00 26.24 20 LEU B C 1
ATOM 627 O O . LEU B 2 21 ? 30.868 -4.005 17.962 1.00 26.45 20 LEU B O 1
ATOM 632 N N . LYS B 2 22 ? 28.713 -4.275 18.587 1.00 26.87 21 LYS B N 1
ATOM 633 C CA . LYS B 2 22 ? 28.163 -3.848 17.320 1.00 27.42 21 LYS B CA 1
ATOM 634 C C . LYS B 2 22 ? 28.618 -2.433 16.980 1.00 25.94 21 LYS B C 1
ATOM 635 O O . LYS B 2 22 ? 28.981 -2.148 15.855 1.00 25.18 21 LYS B O 1
ATOM 641 N N . ASP B 2 23 ? 28.622 -1.546 17.971 1.00 24.52 22 ASP B N 1
ATOM 642 C CA . ASP B 2 23 ? 28.988 -0.157 17.737 1.00 24.45 22 ASP B CA 1
ATOM 643 C C . ASP B 2 23 ? 30.497 -0.016 17.493 1.00 23.18 22 ASP B C 1
ATOM 644 O O . ASP B 2 23 ? 30.947 0.799 16.685 1.00 22.94 22 ASP B O 1
ATOM 649 N N . LEU B 2 24 ? 31.285 -0.815 18.210 1.00 22.86 23 LEU B N 1
ATOM 650 C CA . LEU B 2 24 ? 32.714 -0.832 18.006 1.00 22.61 23 LEU B CA 1
ATOM 651 C C . LEU B 2 24 ? 33.023 -1.348 16.598 1.00 23.20 23 LEU B C 1
ATOM 652 O O . LEU B 2 24 ? 33.836 -0.773 15.868 1.00 23.46 23 LEU B O 1
ATOM 657 N N . LYS B 2 25 ? 32.367 -2.453 16.230 1.00 24.42 24 LYS B N 1
ATOM 658 C CA . LYS B 2 25 ? 32.528 -3.060 14.915 1.00 24.70 24 LYS B CA 1
ATOM 659 C C . LYS B 2 25 ? 32.252 -2.029 13.827 1.00 23.12 24 LYS B C 1
ATOM 660 O O . LYS B 2 25 ? 33.024 -1.911 12.878 1.00 23.30 24 LYS B O 1
ATOM 666 N N . ASP B 2 26 ? 31.148 -1.282 13.968 1.00 22.81 25 ASP B N 1
ATOM 667 C CA . ASP B 2 26 ? 30.737 -0.339 12.943 1.00 23.24 25 ASP B CA 1
ATOM 668 C C . ASP B 2 26 ? 31.755 0.774 12.771 1.00 22.85 25 ASP B C 1
ATOM 669 O O . ASP B 2 26 ? 32.080 1.145 11.645 1.00 23.13 25 ASP B O 1
ATOM 674 N N . TYR B 2 27 ? 32.268 1.311 13.879 1.00 23.01 26 TYR B N 1
ATOM 675 C CA . TYR B 2 27 ? 33.286 2.358 13.800 1.00 22.55 26 TYR B CA 1
ATOM 676 C C . TYR B 2 27 ? 34.530 1.828 13.095 1.00 21.70 26 TYR B C 1
ATOM 677 O O . TYR B 2 27 ? 35.074 2.476 12.194 1.00 21.95 26 TYR B O 1
ATOM 686 N N . VAL B 2 28 ? 35.000 0.646 13.509 1.00 22.19 27 VAL B N 1
ATOM 687 C CA . VAL B 2 28 ? 36.205 0.077 12.906 1.00 22.91 27 VAL B CA 1
ATOM 688 C C . VAL B 2 28 ? 35.999 -0.235 11.410 1.00 22.20 27 VAL B C 1
ATOM 689 O O . VAL B 2 28 ? 36.901 -0.054 10.599 1.00 24.07 27 VAL B O 1
ATOM 693 N N . ASP B 2 29 ? 34.791 -0.686 11.062 1.00 23.11 28 ASP B N 1
ATOM 694 C CA . ASP B 2 29 ? 34.458 -1.032 9.684 1.00 23.56 28 ASP B CA 1
ATOM 695 C C . ASP B 2 29 ? 34.543 0.248 8.839 1.00 24.11 28 ASP B C 1
ATOM 696 O O . ASP B 2 29 ? 35.106 0.265 7.759 1.00 26.16 28 ASP B O 1
ATOM 701 N N . ASP B 2 30 ? 33.985 1.344 9.357 1.00 24.01 29 ASP B N 1
ATOM 702 C CA . ASP B 2 30 ? 34.046 2.637 8.661 1.00 24.05 29 ASP B CA 1
ATOM 703 C C . ASP B 2 30 ? 35.501 3.099 8.519 1.00 24.69 29 ASP B C 1
ATOM 704 O O . ASP B 2 30 ? 35.930 3.544 7.452 1.00 26.03 29 ASP B O 1
ATOM 709 N N . LEU B 2 31 ? 36.264 2.992 9.610 1.00 23.18 30 LEU B N 1
ATOM 710 C CA . LEU B 2 31 ? 37.672 3.341 9.580 1.00 24.30 30 LEU B CA 1
ATOM 711 C C . LEU B 2 31 ? 38.426 2.573 8.510 1.00 24.48 30 LEU B C 1
ATOM 712 O O . LEU B 2 31 ? 39.211 3.143 7.764 1.00 25.07 30 LEU B O 1
ATOM 717 N N . LYS B 2 32 ? 38.218 1.255 8.472 1.00 24.80 31 LYS B N 1
ATOM 718 C CA . LYS B 2 32 ? 38.845 0.361 7.513 1.00 28.18 31 LYS B CA 1
ATOM 719 C C . LYS B 2 32 ? 38.546 0.825 6.080 1.00 27.25 31 LYS B C 1
ATOM 720 O O . LYS B 2 32 ? 39.451 0.930 5.258 1.00 26.28 31 LYS B O 1
ATOM 726 N N . THR B 2 33 ? 37.263 1.086 5.803 1.00 26.79 32 THR B N 1
ATOM 727 C CA . THR B 2 33 ? 36.827 1.573 4.496 1.00 26.44 32 THR B CA 1
ATOM 728 C C . THR B 2 33 ? 37.564 2.862 4.086 1.00 26.05 32 THR B C 1
ATOM 729 O O . THR B 2 33 ? 38.125 2.959 3.009 1.00 28.03 32 THR B O 1
ATOM 733 N N . TYR B 2 34 ? 37.562 3.865 4.966 1.00 25.33 33 TYR B N 1
ATOM 734 C CA . TYR B 2 34 ? 38.194 5.140 4.632 1.00 24.95 33 TYR B CA 1
ATOM 735 C C . TYR B 2 34 ? 39.716 5.086 4.559 1.00 23.31 33 TYR B C 1
ATOM 736 O O . TYR B 2 34 ? 40.316 5.674 3.661 1.00 24.67 33 TYR B O 1
ATOM 745 N N . ASN B 2 35 ? 40.342 4.355 5.486 1.00 23.34 34 ASN B N 1
ATOM 746 C CA . ASN B 2 35 ? 41.779 4.166 5.447 1.00 24.25 34 ASN B CA 1
ATOM 747 C C . ASN B 2 35 ? 42.192 3.532 4.098 1.00 24.63 34 ASN B C 1
ATOM 748 O O . ASN B 2 35 ? 43.156 3.991 3.437 1.00 26.21 34 ASN B O 1
ATOM 753 N N . ASN B 2 36 ? 41.453 2.495 3.677 1.00 25.96 35 ASN B N 1
ATOM 754 C CA . ASN B 2 36 ? 41.735 1.850 2.400 1.00 27.21 35 ASN B CA 1
ATOM 755 C C . ASN B 2 36 ? 41.519 2.791 1.206 1.00 26.18 35 ASN B C 1
ATOM 756 O O . ASN B 2 36 ? 42.291 2.790 0.265 1.00 27.28 35 ASN B O 1
ATOM 761 N N . THR B 2 37 ? 40.452 3.582 1.255 1.00 26.28 36 THR B N 1
ATOM 762 C CA . THR B 2 37 ? 40.130 4.509 0.185 1.00 26.61 36 THR B CA 1
ATOM 763 C C . THR B 2 37 ? 41.226 5.569 0.009 1.00 27.41 36 THR B C 1
ATOM 764 O O . THR B 2 37 ? 41.685 5.838 -1.100 1.00 28.25 36 THR B O 1
ATOM 768 N N . TYR B 2 38 ? 41.679 6.156 1.111 1.00 29.80 37 TYR B N 1
ATOM 769 C CA . TYR B 2 38 ? 42.731 7.174 1.043 1.00 31.96 37 TYR B CA 1
ATOM 770 C C . TYR B 2 38 ? 44.045 6.582 0.523 1.00 33.23 37 TYR B C 1
ATOM 771 O O . TYR B 2 38 ? 44.751 7.219 -0.270 1.00 36.93 37 TYR B O 1
ATOM 780 N N . SER B 2 39 ? 44.340 5.342 0.919 1.00 33.04 38 SER B N 1
ATOM 781 C CA . SER B 2 39 ? 45.518 4.649 0.429 1.00 36.34 38 SER B CA 1
ATOM 782 C C . SER B 2 39 ? 45.412 4.331 -1.083 1.00 33.80 38 SER B C 1
ATOM 783 O O . SER B 2 39 ? 46.408 4.400 -1.799 1.00 38.07 38 SER B O 1
ATOM 786 N N . ASN B 2 40 ? 44.192 4.057 -1.565 1.00 29.97 39 ASN B N 1
ATOM 787 C CA . ASN B 2 40 ? 43.948 3.787 -2.978 1.00 30.17 39 ASN B CA 1
ATOM 788 C C . ASN B 2 40 ? 44.152 5.005 -3.866 1.00 29.20 39 ASN B C 1
ATOM 789 O O . ASN B 2 40 ? 44.481 4.856 -5.022 1.00 27.66 39 ASN B O 1
ATOM 794 N N . VAL B 2 41 ? 43.995 6.210 -3.305 1.00 27.75 40 VAL B N 1
ATOM 795 C CA . VAL B 2 41 ? 44.233 7.434 -4.058 1.00 27.98 40 VAL B CA 1
ATOM 796 C C . VAL B 2 41 ? 45.643 7.453 -4.665 1.00 26.17 40 VAL B C 1
ATOM 797 O O . VAL B 2 41 ? 45.833 7.939 -5.786 1.00 25.37 40 VAL B O 1
ATOM 801 N N . VAL B 2 42 ? 46.620 6.929 -3.917 1.00 25.71 41 VAL B N 1
ATOM 802 C CA . VAL B 2 42 ? 47.997 6.792 -4.386 1.00 25.57 41 VAL B CA 1
ATOM 803 C C . VAL B 2 42 ? 48.033 6.007 -5.695 1.00 24.48 41 VAL B C 1
ATOM 804 O O . VAL B 2 42 ? 48.657 6.406 -6.653 1.00 23.87 41 VAL B O 1
ATOM 808 N N . 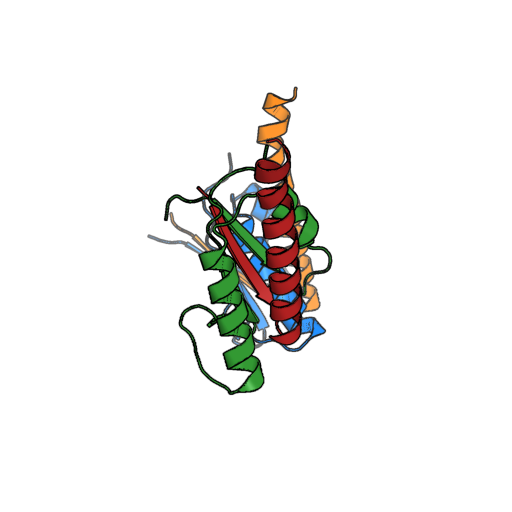LEU B 2 43 ? 47.375 4.848 -5.708 1.00 25.67 42 LEU B N 1
ATOM 809 C CA . LEU B 2 43 ? 47.374 3.999 -6.894 1.00 24.56 42 LEU B CA 1
ATOM 810 C C . LEU B 2 43 ? 46.653 4.675 -8.046 1.00 24.95 42 LEU B C 1
ATOM 811 O O . LEU B 2 43 ? 47.100 4.603 -9.200 1.00 24.45 42 LEU B O 1
ATOM 816 N N . GLU B 2 44 ? 45.549 5.365 -7.739 1.00 23.58 43 GLU B N 1
ATOM 817 C CA . GLU B 2 44 ? 44.824 6.111 -8.769 1.00 23.90 43 GLU B CA 1
ATOM 818 C C . GLU B 2 44 ? 45.714 7.120 -9.504 1.00 23.88 43 GLU B C 1
ATOM 819 O O . GLU B 2 44 ? 45.578 7.296 -10.711 1.00 24.73 43 GLU B O 1
ATOM 825 N N . HIS B 2 45 ? 46.631 7.777 -8.781 1.00 25.10 44 HIS B N 1
ATOM 826 C CA . HIS B 2 45 ? 47.526 8.745 -9.397 1.00 26.96 44 HIS B CA 1
ATOM 827 C C . HIS B 2 45 ? 48.437 8.104 -10.435 1.00 24.71 44 HIS B C 1
ATOM 828 O O . HIS B 2 45 ? 48.795 8.733 -11.401 1.00 28.24 44 HIS B O 1
ATOM 835 N N . HIS B 2 46 ? 48.770 6.821 -10.243 1.00 23.10 45 HIS B N 1
ATOM 836 C CA . HIS B 2 46 ? 49.544 6.065 -11.213 1.00 23.93 45 HIS B CA 1
ATOM 837 C C . HIS B 2 46 ? 48.676 5.621 -12.377 1.00 27.24 45 HIS B C 1
ATOM 838 O O . HIS B 2 46 ? 49.097 5.686 -13.524 1.00 30.68 45 HIS B O 1
ATOM 845 N N . HIS B 2 47 ? 47.446 5.196 -12.080 1.00 24.87 46 HIS B N 1
ATOM 846 C CA . HIS B 2 47 ? 46.546 4.723 -13.125 1.00 24.74 46 HIS B CA 1
ATOM 847 C C . HIS B 2 47 ? 46.226 5.844 -14.106 1.00 26.01 46 HIS B C 1
ATOM 848 O O . HIS B 2 47 ? 46.135 5.624 -15.305 1.00 28.45 46 HIS B O 1
ATOM 855 N N . HIS B 2 48 ? 46.055 7.055 -13.575 1.00 26.31 47 HIS B N 1
ATOM 856 C CA . HIS B 2 48 ? 45.529 8.151 -14.351 1.00 29.32 47 HIS B CA 1
ATOM 857 C C . HIS B 2 48 ? 46.651 9.059 -14.830 1.00 34.25 47 HIS B C 1
ATOM 858 O O . HIS B 2 48 ? 47.052 9.955 -14.126 1.00 39.77 47 HIS B O 1
ATOM 865 N N . THR C 1 5 ? 61.292 -7.957 10.907 0.65 51.80 244 THR C N 1
ATOM 866 C CA . THR C 1 5 ? 60.943 -8.616 9.607 0.65 50.50 244 THR C CA 1
ATOM 867 C C . THR C 1 5 ? 60.681 -7.553 8.537 0.65 47.39 244 THR C C 1
ATOM 868 O O . THR C 1 5 ? 59.973 -6.580 8.792 0.65 41.10 244 THR C O 1
ATOM 872 N N . SER C 1 6 ? 61.269 -7.750 7.350 0.86 48.31 245 SER C N 1
ATOM 873 C CA . SER C 1 6 ? 61.060 -6.880 6.185 0.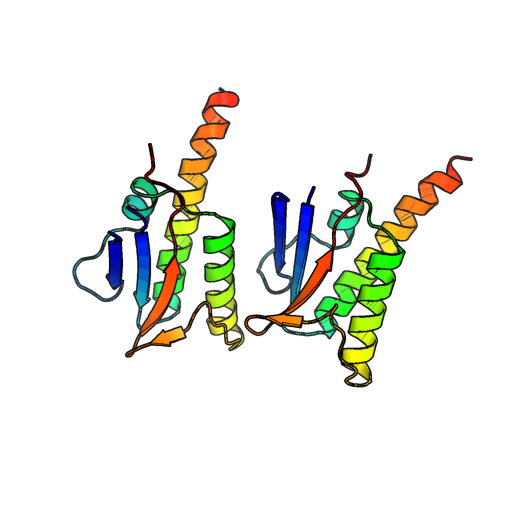86 48.80 245 SER C CA 1
ATOM 874 C C . SER C 1 6 ? 60.188 -7.547 5.118 0.86 50.50 245 SER C C 1
ATOM 875 O O . SER C 1 6 ? 60.021 -7.012 4.030 0.86 51.61 245 SER C O 1
ATOM 878 N N . ALA C 1 7 ? 59.657 -8.731 5.438 1.00 53.95 246 ALA C N 1
ATOM 879 C CA . ALA C 1 7 ? 58.793 -9.489 4.542 1.00 54.48 246 ALA C CA 1
ATOM 880 C C . ALA C 1 7 ? 57.404 -8.868 4.525 1.00 51.89 246 ALA C C 1
ATOM 881 O O . ALA C 1 7 ? 56.977 -8.258 5.512 1.00 51.66 246 ALA C O 1
ATOM 883 N N . LYS C 1 8 ? 56.714 -9.009 3.390 1.00 46.68 247 LYS C N 1
ATOM 884 C CA . LYS C 1 8 ? 55.294 -8.724 3.307 1.00 47.79 247 LYS C CA 1
ATOM 885 C C . LYS C 1 8 ? 54.561 -9.756 4.172 1.00 46.18 247 LYS C C 1
ATOM 886 O O . LYS C 1 8 ? 54.709 -10.966 3.971 1.00 47.56 247 LYS C O 1
ATOM 892 N N . GLU C 1 9 ? 53.766 -9.267 5.130 1.00 47.83 248 GLU C N 1
ATOM 893 C CA . GLU C 1 9 ? 52.995 -10.119 6.023 1.00 46.84 248 GLU C CA 1
ATOM 894 C C . GLU C 1 9 ? 51.545 -10.132 5.574 1.00 43.36 248 GLU C C 1
ATOM 895 O O . GLU C 1 9 ? 50.932 -9.088 5.446 1.00 46.07 248 GLU C O 1
ATOM 901 N N . GLU C 1 10 ? 51.032 -11.328 5.274 1.00 37.45 249 GLU C N 1
ATOM 902 C CA . GLU C 1 10 ? 49.662 -11.552 4.827 1.00 39.83 249 GLU C CA 1
ATOM 903 C C . GLU C 1 10 ? 49.003 -12.506 5.832 1.00 36.57 249 GLU C C 1
ATOM 904 O O . GLU C 1 10 ? 49.649 -13.404 6.398 1.00 36.25 249 GLU C O 1
ATOM 910 N N . SER C 1 11 ? 47.705 -12.311 6.048 1.00 34.63 250 SER C N 1
ATOM 911 C CA . SER C 1 11 ? 46.920 -13.156 6.939 1.00 33.95 250 SER C CA 1
ATOM 912 C C . SER C 1 11 ? 45.743 -13.719 6.156 1.00 29.65 250 SER C C 1
ATOM 913 O O . SER C 1 11 ? 45.118 -13.002 5.405 1.00 33.62 250 SER C O 1
ATOM 916 N N . ILE C 1 12 ? 45.458 -15.012 6.341 1.00 27.51 251 ILE C N 1
ATOM 917 C CA . ILE C 1 12 ? 44.261 -15.665 5.822 1.00 27.84 251 ILE C CA 1
ATOM 918 C C . ILE C 1 12 ? 43.461 -16.202 7.000 1.00 29.17 251 ILE C C 1
ATOM 919 O O . ILE C 1 12 ? 43.885 -17.124 7.702 1.00 28.74 251 ILE C O 1
ATOM 924 N N . ASP C 1 13 ? 42.282 -15.623 7.20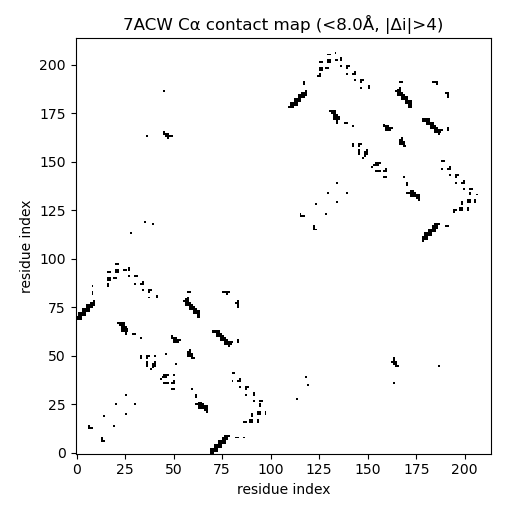3 1.00 30.04 252 ASP C N 1
ATOM 925 C CA . ASP C 1 13 ? 41.411 -15.955 8.321 1.00 29.16 252 ASP C CA 1
ATOM 926 C C . ASP C 1 13 ? 40.256 -16.773 7.790 1.00 30.69 252 ASP C C 1
ATOM 927 O O . ASP C 1 13 ? 39.343 -16.240 7.155 1.00 31.85 252 ASP C O 1
ATOM 932 N N . VAL C 1 14 ? 40.302 -18.086 8.039 1.00 30.80 253 VAL C N 1
ATOM 933 C CA . VAL C 1 14 ? 39.304 -19.008 7.497 1.00 33.51 253 VAL C CA 1
ATOM 934 C C . VAL C 1 14 ? 37.924 -18.870 8.137 1.00 36.28 253 VAL C C 1
ATOM 935 O O . VAL C 1 14 ? 36.954 -19.453 7.650 1.00 37.54 253 VAL C O 1
ATOM 939 N N . ASP C 1 15 ? 37.830 -18.077 9.212 1.00 35.91 254 ASP C N 1
ATOM 940 C CA . ASP C 1 15 ? 36.559 -17.800 9.871 1.00 38.76 254 ASP C CA 1
ATOM 941 C C . ASP C 1 15 ? 35.950 -16.483 9.412 1.00 40.03 254 ASP C C 1
ATOM 942 O O . ASP C 1 15 ? 34.854 -16.117 9.841 1.00 39.96 254 ASP C O 1
ATOM 947 N N . SER C 1 16 ? 36.663 -15.758 8.544 1.00 39.28 255 SER C N 1
ATOM 948 C CA . SER C 1 16 ? 36.146 -14.506 8.007 1.00 40.97 255 SER C CA 1
ATOM 949 C C . SER C 1 16 ? 35.097 -14.803 6.916 1.00 44.80 255 SER C C 1
ATOM 950 O O . SER C 1 16 ? 34.887 -15.968 6.516 1.00 44.79 255 SER C O 1
ATOM 953 N N . SER C 1 17 ? 34.415 -13.749 6.465 1.00 47.08 256 SER C N 1
ATOM 954 C CA . SER C 1 17 ? 33.273 -13.885 5.559 1.00 48.41 256 SER C CA 1
ATOM 955 C C . SER C 1 17 ? 33.681 -14.317 4.156 1.00 43.98 256 SER C C 1
ATOM 956 O O . SER C 1 17 ? 32.869 -14.845 3.408 1.00 48.71 256 SER C O 1
ATOM 959 N N . SER C 1 18 ? 34.949 -14.072 3.816 1.00 43.24 257 SER C N 1
ATOM 960 C CA . SER C 1 18 ? 35.501 -14.339 2.503 1.00 41.34 257 SER C CA 1
ATOM 961 C C . SER C 1 18 ? 37.016 -14.436 2.658 1.00 38.21 257 SER C C 1
ATOM 962 O O . SER C 1 18 ? 37.660 -13.534 3.172 1.00 41.83 257 SER C O 1
ATOM 965 N N . TYR C 1 19 ? 37.582 -15.544 2.177 1.00 37.26 258 TYR C N 1
ATOM 966 C CA . TYR C 1 19 ? 39.016 -15.767 2.260 1.00 35.24 258 TYR C CA 1
ATOM 967 C C . TYR C 1 19 ? 39.495 -16.506 1.025 1.00 33.88 258 TYR C C 1
ATOM 968 O O . TYR C 1 19 ? 38.709 -17.233 0.384 1.00 34.29 258 TYR C O 1
ATOM 977 N N . ILE C 1 20 ? 40.775 -16.316 0.681 1.00 32.80 259 ILE C N 1
ATOM 978 C CA . ILE C 1 20 ? 41.369 -17.019 -0.447 1.00 33.75 259 ILE C CA 1
ATOM 979 C C . ILE C 1 20 ? 41.352 -18.523 -0.181 1.00 30.95 259 ILE C C 1
ATOM 980 O O . ILE C 1 20 ? 41.792 -18.995 0.875 1.00 30.77 259 ILE C O 1
ATOM 985 N N . SER C 1 21 ? 40.815 -19.278 -1.138 1.00 31.01 260 SER C N 1
ATOM 986 C CA . SER C 1 21 ? 40.786 -20.730 -1.042 1.00 32.56 260 SER C CA 1
ATOM 987 C C . SER C 1 21 ? 42.218 -21.297 -1.063 1.00 30.09 260 SER C C 1
ATOM 988 O O . SER C 1 21 ? 43.141 -20.696 -1.633 1.00 29.89 260 SER C O 1
ATOM 991 N N . ALA C 1 22 ? 42.388 -22.470 -0.447 1.00 30.89 261 ALA C N 1
ATOM 992 C CA . ALA C 1 22 ? 43.654 -23.182 -0.484 1.00 29.62 261 ALA C CA 1
ATOM 993 C C . ALA C 1 22 ? 44.088 -23.453 -1.932 1.00 31.19 261 ALA C C 1
ATOM 994 O O . ALA C 1 22 ? 45.265 -23.314 -2.273 1.00 29.17 261 ALA C O 1
ATOM 996 N N . GLU C 1 23 ? 43.128 -23.822 -2.783 1.00 31.50 262 GLU C N 1
ATOM 997 C CA . GLU C 1 23 ? 43.403 -24.052 -4.199 1.00 33.70 262 GLU C CA 1
ATOM 998 C C . GLU C 1 23 ? 43.989 -22.802 -4.862 1.00 33.06 262 GLU C C 1
ATOM 999 O O . GLU C 1 23 ? 45.000 -22.889 -5.572 1.00 32.55 262 GLU C O 1
ATOM 1005 N N . ASN C 1 24 ? 43.340 -21.648 -4.650 1.00 32.05 263 ASN C N 1
ATOM 1006 C CA . ASN C 1 24 ? 43.805 -20.384 -5.226 1.00 33.40 263 ASN C CA 1
ATOM 1007 C C . ASN C 1 24 ? 45.138 -19.908 -4.645 1.00 32.08 263 ASN C C 1
ATOM 1008 O O . ASN C 1 24 ? 45.958 -19.299 -5.349 1.00 30.97 263 ASN C O 1
ATOM 1013 N N . LEU C 1 25 ? 45.365 -20.208 -3.362 1.00 29.16 264 LEU C N 1
ATOM 1014 C CA . LEU C 1 25 ? 46.648 -19.893 -2.739 1.00 27.86 264 LEU C CA 1
ATOM 1015 C C . LEU C 1 25 ? 47.770 -20.717 -3.396 1.00 27.17 264 LEU C C 1
ATOM 1016 O O . LEU C 1 25 ? 48.807 -20.191 -3.711 1.00 27.93 264 LEU C O 1
ATOM 1021 N N . ALA C 1 26 ? 47.525 -22.017 -3.613 1.00 27.29 265 ALA C N 1
ATOM 1022 C CA . ALA C 1 26 ? 48.484 -22.889 -4.282 1.00 28.62 265 ALA C CA 1
ATOM 1023 C C . ALA C 1 26 ? 48.712 -22.509 -5.747 1.00 29.96 265 ALA C C 1
ATOM 1024 O O . ALA C 1 26 ? 49.812 -22.657 -6.259 1.00 30.66 265 ALA C O 1
ATOM 1026 N N . LYS C 1 27 ? 47.665 -22.015 -6.417 1.00 30.87 266 LYS C N 1
ATOM 1027 C CA . LYS C 1 27 ? 47.794 -21.533 -7.785 1.00 33.27 266 LYS C CA 1
ATOM 1028 C C . LYS C 1 27 ? 48.719 -20.323 -7.850 1.00 30.82 266 LYS C C 1
ATOM 1029 O O . LYS C 1 27 ? 49.435 -20.136 -8.830 1.00 33.87 266 LYS C O 1
ATOM 1035 N N . LYS C 1 28 ? 48.652 -19.482 -6.811 1.00 30.45 267 LYS C N 1
ATOM 1036 C CA . LYS C 1 28 ? 49.399 -18.235 -6.733 1.00 32.12 267 LYS C CA 1
ATOM 1037 C C . LYS C 1 28 ? 50.865 -18.426 -6.346 1.00 30.58 267 LYS C C 1
ATOM 1038 O O . LYS C 1 28 ? 51.746 -17.767 -6.901 1.00 31.83 267 LYS C O 1
ATOM 1044 N N . TYR C 1 29 ? 51.117 -19.320 -5.381 1.00 28.01 268 TYR C N 1
ATOM 1045 C CA . TYR C 1 29 ? 52.443 -19.479 -4.798 1.00 26.26 268 TYR C CA 1
ATOM 1046 C C . TYR C 1 29 ? 52.948 -20.908 -4.846 1.00 26.10 268 TYR C C 1
ATOM 1047 O O . TYR C 1 29 ? 52.166 -21.884 -4.685 1.00 27.14 268 TYR C O 1
ATOM 1056 N N . VAL C 1 30 ? 54.272 -21.027 -4.988 1.00 25.74 269 VAL C N 1
ATOM 1057 C CA . VAL C 1 30 ? 54.982 -22.287 -4.834 1.00 25.89 269 VAL C CA 1
ATOM 1058 C C . VAL C 1 30 ? 55.435 -22.403 -3.383 1.00 24.16 269 VAL C C 1
ATOM 1059 O O . VAL C 1 30 ? 56.128 -21.499 -2.873 1.00 23.26 269 VAL C O 1
ATOM 1063 N N . PHE C 1 31 ? 55.038 -23.498 -2.713 1.00 23.60 270 PHE C N 1
ATOM 1064 C CA . PHE C 1 31 ? 55.436 -23.780 -1.333 1.00 23.20 270 PHE C CA 1
ATOM 1065 C C . PHE C 1 31 ? 56.402 -24.939 -1.267 1.00 23.30 270 PHE C C 1
ATOM 1066 O O . PHE C 1 31 ? 56.304 -25.885 -2.043 1.00 24.27 270 PHE C O 1
ATOM 1074 N N . ASN C 1 32 ? 57.339 -24.860 -0.320 1.00 22.88 271 ASN C N 1
ATOM 1075 C CA . ASN C 1 32 ? 58.242 -25.961 -0.021 1.00 23.90 271 ASN C CA 1
ATOM 1076 C C . ASN C 1 32 ? 57.384 -27.115 0.498 1.00 22.63 271 ASN C C 1
ATOM 1077 O O . ASN C 1 32 ? 56.653 -26.963 1.475 1.00 21.70 271 ASN C O 1
ATOM 1082 N N . PRO C 1 33 ? 57.366 -28.285 -0.173 1.00 23.73 272 PRO C N 1
ATOM 1083 C CA . PRO C 1 33 ? 56.481 -29.374 0.251 1.00 25.45 272 PRO C CA 1
ATOM 1084 C C . PRO C 1 33 ? 56.757 -29.883 1.653 1.00 23.61 272 PRO C C 1
ATOM 1085 O O . PRO C 1 33 ? 55.823 -30.334 2.328 1.00 25.01 272 PRO C O 1
ATOM 1089 N N . LYS C 1 34 ? 58.020 -29.802 2.082 1.00 24.32 273 LYS C N 1
ATOM 1090 C CA . LYS C 1 34 ? 58.379 -30.239 3.424 1.00 24.94 273 LYS C CA 1
ATOM 1091 C C . LYS C 1 34 ? 57.748 -29.314 4.463 1.00 23.09 273 LYS C C 1
ATOM 1092 O O . LYS C 1 34 ? 57.293 -29.761 5.496 1.00 25.47 273 LYS C O 1
ATOM 1098 N N . GLU C 1 35 ? 57.703 -28.012 4.168 1.00 22.11 274 GLU C N 1
ATOM 1099 C CA . GLU C 1 35 ? 57.061 -27.064 5.069 1.00 21.90 274 GLU C CA 1
ATOM 1100 C C . GLU C 1 35 ? 55.590 -27.420 5.244 1.00 21.13 274 GLU C C 1
ATOM 1101 O O . GLU C 1 35 ? 55.054 -27.446 6.368 1.00 21.10 274 GLU C O 1
ATOM 1107 N N . VAL C 1 36 ? 54.909 -27.659 4.124 1.00 22.56 275 VAL C N 1
ATOM 1108 C CA . VAL C 1 36 ? 53.469 -27.902 4.151 1.00 22.64 275 VAL C CA 1
ATOM 1109 C C . VAL C 1 36 ? 53.164 -29.228 4.850 1.00 22.74 275 VAL C C 1
ATOM 1110 O O . VAL C 1 36 ? 52.239 -29.299 5.669 1.00 24.79 275 VAL C O 1
ATOM 1114 N N . SER C 1 37 ? 53.949 -30.264 4.535 1.00 24.21 276 SER C N 1
ATOM 1115 C CA . SER C 1 37 ? 53.815 -31.571 5.182 1.00 25.61 276 SER C CA 1
ATOM 1116 C C . SER C 1 37 ? 53.996 -31.471 6.700 1.00 24.81 276 SER C C 1
ATOM 1117 O O . SER C 1 37 ? 53.210 -32.029 7.467 1.00 25.31 276 SER C O 1
ATOM 1120 N N . GLU C 1 38 ? 55.037 -30.759 7.131 1.00 24.11 277 GLU C N 1
ATOM 1121 C CA . GLU C 1 38 ? 55.342 -30.632 8.557 1.00 24.05 277 GLU C CA 1
ATOM 1122 C C . GLU C 1 38 ? 54.229 -29.917 9.300 1.00 24.03 277 GLU C C 1
ATOM 1123 O O . GLU C 1 38 ? 53.836 -30.328 10.386 1.00 24.43 277 GLU C O 1
ATOM 1129 N N . ALA C 1 39 ? 53.699 -28.846 8.694 1.00 24.33 278 ALA C N 1
ATOM 1130 C CA . ALA C 1 39 ? 52.555 -28.145 9.267 1.00 22.99 278 ALA C CA 1
ATOM 1131 C C . ALA C 1 39 ? 51.327 -29.034 9.393 1.00 21.85 278 ALA C C 1
ATOM 1132 O O . ALA C 1 39 ? 50.681 -29.069 10.451 1.00 22.78 278 ALA C O 1
ATOM 1134 N N . TYR C 1 40 ? 50.994 -29.738 8.304 1.00 23.85 279 TYR C N 1
ATOM 1135 C CA . TYR C 1 40 ? 49.863 -30.650 8.287 1.00 24.75 279 TYR C CA 1
ATOM 1136 C C . TYR C 1 40 ? 50.000 -31.713 9.383 1.00 23.98 279 TYR C C 1
ATOM 1137 O O . TYR C 1 40 ? 49.087 -31.949 10.150 1.00 24.96 279 TYR C O 1
ATOM 1146 N N . ASN C 1 41 ? 51.180 -32.323 9.478 1.00 25.04 280 ASN C N 1
ATOM 1147 C CA . ASN C 1 41 ? 51.391 -33.383 10.451 1.00 26.37 280 ASN C CA 1
ATOM 1148 C C . ASN C 1 41 ? 51.267 -32.855 11.878 1.00 26.19 280 ASN C C 1
ATOM 1149 O O . ASN C 1 41 ? 50.699 -33.537 12.752 1.00 26.47 280 ASN C O 1
ATOM 1154 N N . ALA C 1 42 ? 51.761 -31.626 12.102 1.00 24.58 281 ALA C N 1
ATOM 1155 C CA . ALA C 1 42 ? 51.670 -30.987 13.409 1.00 24.94 281 ALA C CA 1
ATOM 1156 C C . ALA C 1 42 ? 50.221 -30.721 13.823 1.00 24.14 281 ALA C C 1
ATOM 1157 O O . ALA C 1 42 ? 49.844 -30.920 15.005 1.00 25.02 281 ALA C O 1
ATOM 1159 N N . ILE C 1 43 ? 49.405 -30.269 12.860 1.00 22.30 282 ILE C N 1
ATOM 1160 C CA . ILE C 1 43 ? 47.992 -30.017 13.106 1.00 24.24 282 ILE C CA 1
ATOM 1161 C C . ILE C 1 43 ? 47.297 -31.310 13.530 1.00 24.85 282 ILE C C 1
ATOM 1162 O O . ILE C 1 43 ? 46.584 -31.342 14.527 1.00 27.13 282 ILE C O 1
ATOM 1167 N N . VAL C 1 44 ? 47.539 -32.377 12.761 1.00 26.70 283 VAL C N 1
ATOM 1168 C CA . VAL C 1 44 ? 46.941 -33.680 13.011 1.00 28.68 283 VAL C CA 1
ATOM 1169 C C . VAL C 1 44 ? 47.337 -34.224 14.389 1.00 28.73 283 VAL C C 1
ATOM 1170 O O . VAL C 1 44 ? 46.486 -34.714 15.133 1.00 29.72 283 VAL C O 1
ATOM 1174 N N . ALA C 1 45 ? 48.624 -34.123 14.732 1.00 26.06 284 ALA C N 1
ATOM 1175 C CA . ALA C 1 45 ? 49.114 -34.651 15.997 1.00 26.40 284 ALA C CA 1
ATOM 1176 C C . ALA C 1 45 ? 48.503 -33.899 17.192 1.00 27.31 284 ALA C C 1
ATOM 1177 O O . ALA C 1 45 ? 48.187 -34.504 18.230 1.00 28.55 284 ALA C O 1
ATOM 1179 N N . LEU C 1 46 ? 48.334 -32.578 17.045 1.00 23.98 285 LEU C N 1
ATOM 1180 C CA . LEU C 1 46 ? 47.693 -31.787 18.096 1.00 25.13 285 LEU C CA 1
ATOM 1181 C C . LEU C 1 46 ? 46.209 -32.169 18.224 1.00 26.05 285 LEU C C 1
ATOM 1182 O O . LEU C 1 46 ? 45.711 -32.433 19.319 1.00 28.51 285 LEU C O 1
ATOM 1187 N N . GLN C 1 47 ? 45.507 -32.202 17.090 1.00 27.11 286 GLN C N 1
ATOM 1188 C CA . GLN C 1 47 ? 44.091 -32.541 17.071 1.00 30.89 286 GLN C CA 1
ATOM 1189 C C . GLN C 1 47 ? 43.822 -33.946 17.632 1.00 31.65 286 GLN C C 1
ATOM 1190 O O . GLN C 1 47 ? 42.941 -34.129 18.478 1.00 31.57 286 GLN C O 1
ATOM 1196 N N . ASN C 1 48 ? 44.597 -34.929 17.168 1.00 30.67 287 ASN C N 1
ATOM 1197 C CA . ASN C 1 48 ? 44.327 -36.319 17.488 1.00 33.15 287 ASN C CA 1
ATOM 1198 C C . ASN C 1 48 ? 44.869 -36.768 18.841 1.00 32.44 287 ASN C C 1
ATOM 1199 O O . ASN C 1 48 ? 44.206 -37.542 19.538 1.00 36.21 287 ASN C O 1
ATOM 1204 N N . ASP C 1 49 ? 46.077 -36.309 19.181 1.00 31.84 288 ASP C N 1
ATOM 1205 C CA . ASP C 1 49 ? 46.826 -36.829 20.319 1.00 34.16 288 ASP C CA 1
ATOM 1206 C C . ASP C 1 49 ? 47.191 -35.776 21.368 1.00 33.49 288 ASP C C 1
ATOM 1207 O O . ASP C 1 49 ? 47.760 -36.113 22.398 1.00 35.70 288 ASP C O 1
ATOM 1212 N N . GLY C 1 50 ? 46.829 -34.513 21.116 1.00 30.95 289 GLY C N 1
ATOM 1213 C CA . GLY C 1 50 ? 47.167 -33.409 22.009 1.00 29.85 289 GLY C CA 1
ATOM 1214 C C . GLY C 1 50 ? 48.653 -33.066 22.081 1.00 29.26 289 GLY C C 1
ATOM 1215 O O . GLY C 1 50 ? 49.113 -32.421 23.015 1.00 30.94 289 GLY C O 1
ATOM 1216 N N . ILE C 1 51 ? 49.411 -33.493 21.065 1.00 29.83 290 ILE C N 1
ATOM 1217 C CA . ILE C 1 51 ? 50.856 -33.261 21.002 1.00 29.41 290 ILE C CA 1
ATOM 1218 C C . ILE C 1 51 ? 51.065 -31.838 20.489 1.00 29.28 290 ILE C C 1
ATOM 1219 O O . ILE C 1 51 ? 50.626 -31.498 19.395 1.00 29.29 290 ILE C O 1
ATOM 1224 N N . GLU C 1 52 ? 51.734 -31.002 21.282 1.00 29.06 291 GLU C N 1
ATOM 1225 C CA . GLU C 1 52 ? 52.020 -29.630 20.882 1.00 29.25 291 GLU C CA 1
ATOM 1226 C C . GLU C 1 52 ? 53.210 -29.516 19.922 1.00 28.84 291 GLU C C 1
ATOM 1227 O O . GLU C 1 52 ? 54.116 -30.355 19.910 1.00 31.35 291 GLU C O 1
ATOM 1233 N N . SER C 1 53 ? 53.188 -28.449 19.127 1.00 28.36 292 SER C N 1
ATOM 1234 C CA . SER C 1 53 ? 54.211 -28.152 18.144 1.00 27.48 292 SER C CA 1
ATOM 1235 C C . SER C 1 53 ? 54.412 -26.651 18.101 1.00 26.83 292 SER C C 1
ATOM 1236 O O . SER C 1 53 ? 53.435 -25.894 18.155 1.00 28.16 292 SER C O 1
ATOM 1239 N N . ASP C 1 54 ? 55.675 -26.227 17.973 1.00 26.34 293 ASP C N 1
ATOM 1240 C CA . ASP C 1 54 ? 55.992 -24.815 17.732 1.00 27.09 293 ASP C CA 1
ATOM 1241 C C . ASP C 1 54 ? 55.328 -24.288 16.449 1.00 25.41 293 ASP C C 1
ATOM 1242 O O . ASP C 1 54 ? 55.146 -23.064 16.278 1.00 27.60 293 ASP C O 1
ATOM 1247 N N . LEU C 1 55 ? 54.990 -25.200 15.538 1.00 23.71 294 LEU C N 1
ATOM 1248 C CA . LEU C 1 55 ? 54.381 -24.827 14.257 1.00 23.66 294 LEU C CA 1
ATOM 1249 C C . LEU C 1 55 ? 52.920 -24.365 14.354 1.00 23.39 294 LEU C C 1
ATOM 1250 O O . LEU C 1 55 ? 52.455 -23.618 13.508 1.00 25.03 294 LEU C O 1
ATOM 1255 N N . VAL C 1 56 ? 52.201 -24.843 15.374 1.00 22.94 295 VAL C N 1
ATOM 1256 C CA . VAL C 1 56 ? 50.773 -24.610 15.553 1.00 23.89 295 VAL C CA 1
ATOM 1257 C C . VAL C 1 56 ? 50.562 -23.909 16.897 1.00 24.83 295 VAL C C 1
ATOM 1258 O O . VAL C 1 56 ? 50.718 -24.496 17.942 1.00 29.02 295 VAL C O 1
ATOM 1262 N N . GLN C 1 57 ? 50.202 -22.623 16.826 1.00 25.78 296 GLN C N 1
ATOM 1263 C CA . GLN C 1 57 ? 50.082 -21.784 17.995 1.00 28.44 296 GLN C CA 1
ATOM 1264 C C . GLN C 1 57 ? 48.676 -21.219 18.122 1.00 27.44 296 GLN C C 1
ATOM 1265 O O . GLN C 1 57 ? 48.061 -20.882 17.129 1.00 26.69 296 GLN C O 1
ATOM 1271 N N . LEU C 1 58 ? 48.165 -21.180 19.356 1.00 29.24 297 LEU C N 1
ATOM 1272 C CA . LEU C 1 58 ? 46.937 -20.493 19.676 1.00 28.05 297 LEU C CA 1
ATOM 1273 C C . LEU C 1 58 ? 47.264 -19.047 19.989 1.00 28.79 297 LEU C C 1
ATOM 1274 O O . LEU C 1 58 ? 47.918 -18.750 20.976 1.00 29.71 297 LEU C O 1
ATOM 1279 N N . VAL C 1 59 ? 46.800 -18.150 19.118 1.00 29.25 298 VAL C N 1
ATOM 1280 C CA . VAL C 1 59 ? 47.085 -16.726 19.192 1.00 31.70 298 VAL C CA 1
ATOM 1281 C C . VAL C 1 59 ? 45.778 -15.991 19.065 1.00 31.36 298 VAL C C 1
ATOM 1282 O O . VAL C 1 59 ? 45.055 -16.179 18.104 1.00 30.70 298 VAL C O 1
ATOM 1286 N N . ASN C 1 60 ? 45.451 -15.174 20.073 1.00 34.02 299 ASN C N 1
ATOM 1287 C CA . ASN C 1 60 ? 44.212 -14.413 20.072 1.00 37.21 299 ASN C CA 1
ATOM 1288 C C . ASN C 1 60 ? 43.002 -15.310 19.783 1.00 34.02 299 ASN C C 1
ATOM 1289 O O . ASN C 1 60 ? 42.152 -14.959 18.991 1.00 36.03 299 ASN C O 1
ATOM 1294 N N . GLY C 1 61 ? 42.974 -16.502 20.408 1.00 34.82 300 GLY C N 1
ATOM 1295 C CA . GLY C 1 61 ? 41.835 -17.406 20.372 1.00 34.45 300 GLY C CA 1
ATOM 1296 C C . GLY C 1 61 ? 41.682 -18.314 19.155 1.00 33.49 300 GLY C C 1
ATOM 1297 O O . GLY C 1 61 ? 40.740 -19.137 19.104 1.00 34.33 300 GLY C O 1
ATOM 1298 N N . LYS C 1 62 ? 42.611 -18.178 18.200 1.00 29.14 301 LYS C N 1
ATOM 1299 C CA . LYS C 1 62 ? 42.635 -18.930 16.974 1.00 29.14 301 LYS C CA 1
ATOM 1300 C C . LYS C 1 62 ? 43.963 -19.677 16.822 1.00 25.56 301 LYS C C 1
ATOM 1301 O O . LYS C 1 62 ? 45.047 -19.159 17.113 1.00 27.59 301 LYS C O 1
ATOM 1307 N N . TYR C 1 63 ? 43.867 -20.906 16.323 1.00 25.88 302 TYR C N 1
ATOM 1308 C CA . TYR C 1 63 ? 45.049 -21.640 15.950 1.00 25.39 302 TYR C CA 1
ATOM 1309 C C . TYR C 1 63 ? 45.586 -21.089 14.638 1.00 25.06 302 TYR C C 1
ATOM 1310 O O . TYR C 1 63 ? 44.827 -20.691 13.745 1.00 27.40 302 TYR C O 1
ATOM 1319 N N . GLN C 1 64 ? 46.911 -21.052 14.526 1.00 25.45 303 GLN C N 1
ATOM 1320 C CA . GLN C 1 64 ? 47.538 -20.579 13.308 1.00 26.36 303 GLN C CA 1
ATOM 1321 C C . GLN C 1 64 ? 48.773 -21.362 12.970 1.00 23.33 303 GLN C C 1
ATOM 1322 O O . GLN C 1 64 ? 49.489 -21.885 13.856 1.00 24.18 303 GLN C O 1
ATOM 1328 N N . VAL C 1 65 ? 49.010 -21.455 11.666 1.00 23.70 304 VAL C N 1
ATOM 1329 C CA . VAL C 1 65 ? 50.262 -21.930 11.100 1.00 23.46 304 VAL C CA 1
ATOM 1330 C C . VAL C 1 65 ? 50.760 -20.863 10.135 1.00 22.87 304 VAL C C 1
ATOM 1331 O O . VAL C 1 65 ? 49.986 -20.052 9.616 1.00 24.53 304 VAL C O 1
ATOM 1335 N N . ILE C 1 66 ? 52.074 -20.867 9.915 1.00 22.10 305 ILE C N 1
ATOM 1336 C CA . ILE C 1 66 ? 52.743 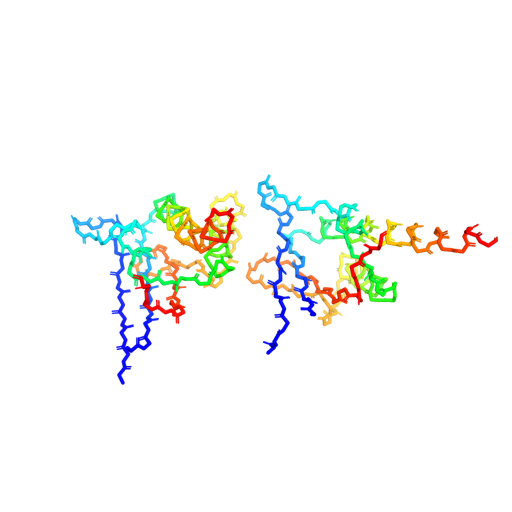-19.882 9.095 1.00 22.29 305 ILE C CA 1
ATOM 1337 C C . ILE C 1 66 ? 53.404 -20.564 7.897 1.00 21.18 305 ILE C C 1
ATOM 1338 O O . ILE C 1 66 ? 54.015 -21.612 8.043 1.00 22.77 305 ILE C O 1
ATOM 1343 N N . PHE C 1 67 ? 53.285 -19.948 6.716 1.00 20.98 306 PHE C N 1
ATOM 1344 C CA . PHE C 1 67 ? 53.993 -20.399 5.520 1.00 21.25 306 PHE C CA 1
ATOM 1345 C C . PHE C 1 67 ? 54.815 -19.256 4.937 1.00 21.14 306 PHE C C 1
ATOM 1346 O O . PHE C 1 67 ? 54.378 -18.089 4.911 1.00 24.76 306 PHE C O 1
ATOM 1354 N N . TYR C 1 68 ? 56.005 -19.599 4.449 1.00 22.36 307 TYR C N 1
ATOM 1355 C CA . TYR C 1 68 ? 56.888 -18.680 3.752 1.00 23.83 307 TYR C CA 1
ATOM 1356 C C . TYR C 1 68 ? 57.004 -19.171 2.313 1.00 22.25 307 TYR C C 1
ATOM 1357 O O . TYR C 1 68 ? 57.829 -20.033 2.016 1.00 24.61 307 TYR C O 1
ATOM 1366 N N . PRO C 1 69 ? 56.133 -18.724 1.388 0.84 21.43 308 PRO C N 1
ATOM 1367 C CA . PRO C 1 69 ? 56.198 -19.222 0.012 0.84 22.43 308 PRO C CA 1
ATOM 1368 C C . PRO C 1 69 ? 57.582 -19.024 -0.602 0.84 22.53 308 PRO C C 1
ATOM 1369 O O . PRO C 1 69 ? 58.258 -17.994 -0.361 0.84 23.62 308 PRO C O 1
ATOM 1373 N N . GLU C 1 70 ? 57.994 -19.999 -1.418 1.00 23.24 309 GLU C N 1
ATOM 1374 C CA . GLU C 1 70 ? 59.275 -19.939 -2.130 1.00 25.03 309 GLU C CA 1
ATOM 1375 C C . GLU C 1 70 ? 59.213 -18.969 -3.281 1.00 26.19 309 GLU C C 1
ATOM 1376 O O . GLU C 1 70 ? 60.181 -18.282 -3.565 1.00 27.67 309 GLU C O 1
ATOM 1382 N N . GLY C 1 71 ? 58.061 -18.933 -3.959 1.00 24.90 310 GLY C N 1
ATOM 1383 C CA . GLY C 1 71 ? 57.939 -18.169 -5.177 1.00 25.98 310 GLY C CA 1
ATOM 1384 C C . GLY C 1 71 ? 56.533 -17.907 -5.609 1.00 26.35 310 GLY C C 1
ATOM 1385 O O . GLY C 1 71 ? 55.622 -18.486 -5.058 1.00 26.40 310 GLY C O 1
ATOM 1386 N N . LYS C 1 72 ? 56.386 -17.026 -6.610 1.00 26.77 311 LYS C N 1
ATOM 1387 C CA . LYS C 1 72 ? 55.132 -16.788 -7.306 1.00 29.99 311 LYS C CA 1
ATOM 1388 C C . LYS C 1 72 ? 55.089 -17.758 -8.461 1.00 29.76 311 LYS C C 1
ATOM 1389 O O . LYS C 1 72 ? 56.002 -17.779 -9.294 1.00 31.16 311 LYS C O 1
ATOM 1395 N N . ARG C 1 73 ? 54.043 -18.582 -8.502 1.00 28.90 312 ARG C N 1
ATOM 1396 C CA . ARG C 1 73 ? 53.935 -19.621 -9.507 1.00 32.71 312 ARG C CA 1
ATOM 1397 C C . ARG C 1 73 ? 53.814 -19.008 -10.903 1.00 34.32 312 ARG C C 1
ATOM 1398 O O . ARG C 1 73 ? 53.174 -17.980 -11.092 1.00 36.08 312 ARG C O 1
ATOM 1406 N N . LEU C 1 74 ? 54.456 -19.641 -11.886 1.00 36.78 313 LEU C N 1
ATOM 1407 C CA . LEU C 1 74 ? 54.396 -19.178 -13.270 1.00 39.98 313 LEU C CA 1
ATOM 1408 C C . LEU C 1 74 ? 53.097 -19.613 -13.926 1.00 46.40 313 LEU C C 1
ATOM 1409 O O . LEU C 1 74 ? 52.653 -20.735 -13.702 1.00 53.97 313 LEU C O 1
ATOM 1414 N N . PRO D 2 11 ? 59.656 -11.126 -0.517 0.68 48.71 10 PRO D N 1
ATOM 1415 C CA . PRO D 2 11 ? 59.448 -12.208 0.450 0.68 49.22 10 PRO D CA 1
ATOM 1416 C C . PRO D 2 11 ? 58.141 -12.030 1.207 0.68 44.16 10 PRO D C 1
ATOM 1417 O O . PRO D 2 11 ? 57.777 -10.900 1.551 0.68 45.06 10 PRO D O 1
ATOM 1421 N N . ALA D 2 12 ? 57.454 -13.146 1.467 1.00 42.84 11 ALA D N 1
ATOM 1422 C CA . ALA D 2 12 ? 56.142 -13.123 2.061 1.00 39.84 11 ALA D CA 1
ATOM 1423 C C . ALA D 2 12 ? 56.071 -14.098 3.233 1.00 35.09 11 ALA D C 1
ATOM 1424 O O . ALA D 2 12 ? 56.691 -15.170 3.231 1.00 35.48 11 ALA D O 1
ATOM 1426 N N . LYS D 2 13 ? 55.322 -13.695 4.255 1.00 31.54 12 LYS D N 1
ATOM 1427 C CA . LYS D 2 13 ? 54.981 -14.546 5.377 1.00 30.37 12 LYS D CA 1
ATOM 1428 C C . LYS D 2 13 ? 53.460 -14.576 5.412 1.00 31.99 12 LYS D C 1
ATOM 1429 O O . LYS D 2 13 ? 52.824 -13.527 5.539 1.00 38.15 12 LYS D O 1
ATOM 1435 N N . ILE D 2 14 ? 52.883 -15.773 5.268 1.00 26.52 13 ILE D N 1
ATOM 1436 C CA . ILE D 2 14 ? 51.441 -15.977 5.243 1.00 25.85 13 ILE D CA 1
ATOM 1437 C C . ILE D 2 14 ? 51.028 -16.716 6.500 1.00 26.46 13 ILE D C 1
ATOM 1438 O O . ILE D 2 14 ? 51.440 -17.850 6.716 1.00 26.85 13 ILE D O 1
ATOM 1443 N N . THR D 2 15 ? 50.178 -16.088 7.317 1.00 27.11 14 THR D N 1
ATOM 1444 C CA . THR D 2 15 ? 49.650 -16.733 8.513 1.00 25.10 14 THR D CA 1
ATOM 1445 C C . THR D 2 15 ? 48.211 -17.164 8.257 1.00 24.78 14 THR D C 1
ATOM 1446 O O . THR D 2 15 ? 47.362 -16.324 7.924 1.00 30.30 14 THR D O 1
ATOM 1450 N N . ILE D 2 16 ? 47.946 -18.480 8.391 1.00 24.47 15 ILE D N 1
ATOM 1451 C CA . ILE D 2 16 ? 46.620 -19.040 8.232 1.00 26.02 15 ILE D CA 1
ATOM 1452 C C . ILE D 2 16 ? 46.032 -19.320 9.620 1.00 26.38 15 ILE D C 1
ATOM 1453 O O . ILE D 2 16 ? 46.675 -19.962 10.448 1.00 27.10 15 ILE D O 1
ATOM 1458 N N . LYS D 2 17 ? 44.816 -18.811 9.852 1.00 27.96 16 LYS D N 1
ATOM 1459 C CA . LYS D 2 17 ? 44.197 -18.733 11.173 1.00 27.84 16 LYS D CA 1
ATOM 1460 C C . LYS D 2 17 ? 42.803 -19.346 11.149 1.00 27.95 16 LYS D C 1
ATOM 1461 O O . LYS D 2 17 ? 42.021 -19.084 10.217 1.00 30.08 16 LYS D O 1
ATOM 1467 N N . ALA D 2 18 ? 42.480 -20.115 12.195 1.00 28.26 17 ALA D N 1
ATOM 1468 C CA . ALA D 2 18 ? 41.167 -20.735 12.385 1.00 27.90 17 ALA D CA 1
ATOM 1469 C C . ALA D 2 18 ? 40.886 -20.984 13.863 1.00 29.66 17 ALA D C 1
ATOM 1470 O O . ALA D 2 18 ? 41.776 -21.381 14.600 1.00 30.38 17 ALA D O 1
ATOM 1472 N N . ASN D 2 19 ? 39.631 -20.794 14.283 1.00 31.90 18 ASN D N 1
ATOM 1473 C CA . ASN D 2 19 ? 39.186 -21.170 15.635 1.00 33.20 18 ASN D CA 1
ATOM 1474 C C . ASN D 2 19 ? 39.390 -22.678 15.894 1.00 32.54 18 ASN D C 1
ATOM 1475 O O . ASN D 2 19 ? 39.842 -23.100 16.971 1.00 33.32 18 ASN D O 1
ATOM 1480 N N . LYS D 2 20 ? 39.003 -23.476 14.897 1.00 32.82 19 LYS D N 1
ATOM 1481 C CA . LYS D 2 20 ? 38.982 -24.934 14.975 1.00 32.38 19 LYS D CA 1
ATOM 1482 C C . LYS D 2 20 ? 40.151 -25.546 14.191 1.00 28.54 19 LYS D C 1
ATOM 1483 O O . LYS D 2 20 ? 40.347 -25.261 13.014 1.00 28.54 19 LYS D O 1
ATOM 1489 N N . LEU D 2 21 ? 40.897 -26.431 14.856 1.00 29.13 20 LEU D N 1
ATOM 1490 C CA . LEU D 2 21 ? 41.952 -27.228 14.232 1.00 27.15 20 LEU D CA 1
ATOM 1491 C C . LEU D 2 21 ? 41.442 -28.023 13.048 1.00 28.17 20 LEU D C 1
ATOM 1492 O O . LEU D 2 21 ? 42.160 -28.178 12.069 1.00 28.86 20 LEU D O 1
ATOM 1497 N N . LYS D 2 22 ? 40.195 -28.501 13.123 1.00 28.23 21 LYS D N 1
ATOM 1498 C CA . LYS D 2 22 ? 39.600 -29.239 12.022 1.00 32.11 21 LYS D CA 1
ATOM 1499 C C . LYS D 2 22 ? 39.589 -28.403 10.749 1.00 30.69 21 LYS D C 1
ATOM 1500 O O . LYS D 2 22 ? 39.909 -28.897 9.658 1.00 31.96 21 LYS D O 1
ATOM 1506 N N . ASP D 2 23 ? 39.241 -27.120 10.889 1.00 29.92 22 ASP D N 1
ATOM 1507 C CA . ASP D 2 23 ? 39.168 -26.237 9.727 1.00 31.29 22 ASP D CA 1
ATOM 1508 C C . ASP D 2 23 ? 40.554 -25.898 9.192 1.00 29.48 22 ASP D C 1
ATOM 1509 O O . ASP D 2 23 ? 40.765 -25.792 7.992 1.00 31.23 22 ASP D O 1
ATOM 1514 N N . LEU D 2 24 ? 41.510 -25.728 10.105 1.00 28.09 23 LEU D N 1
ATOM 1515 C CA . LEU D 2 24 ? 42.881 -25.473 9.726 1.00 27.42 23 LEU D CA 1
ATOM 1516 C C . LEU D 2 24 ? 43.449 -26.691 8.999 1.00 26.33 23 LEU D C 1
ATOM 1517 O O . LEU D 2 24 ? 44.091 -26.561 7.973 1.00 27.14 23 LEU D O 1
ATOM 1522 N N . LYS D 2 25 ? 43.189 -27.883 9.542 1.00 26.90 24 LYS D N 1
ATOM 1523 C CA . LYS D 2 25 ? 43.623 -29.136 8.939 1.00 27.24 24 LYS D CA 1
ATOM 1524 C C . LYS D 2 25 ? 43.124 -29.247 7.501 1.00 27.50 24 LYS D C 1
ATOM 1525 O O . LYS D 2 25 ? 43.894 -29.567 6.596 1.00 28.25 24 LYS D O 1
ATOM 1531 N N . ASP D 2 26 ? 41.832 -28.962 7.297 1.00 27.95 25 ASP D N 1
ATOM 1532 C CA . ASP D 2 26 ? 41.217 -29.122 5.985 1.00 28.60 25 ASP D CA 1
ATOM 1533 C C . ASP D 2 26 ? 41.865 -28.175 4.965 1.00 27.36 25 ASP D C 1
ATOM 1534 O O . ASP D 2 26 ? 42.175 -28.570 3.831 1.00 28.69 25 ASP D O 1
ATOM 1539 N N . TYR D 2 27 ? 42.087 -26.922 5.386 1.00 27.72 26 TYR D N 1
ATOM 1540 C CA . TYR D 2 27 ? 42.723 -25.936 4.538 1.00 27.96 26 TYR D CA 1
ATOM 1541 C C . TYR D 2 27 ? 44.125 -26.392 4.139 1.00 25.59 26 TYR D C 1
ATOM 1542 O O . TYR D 2 27 ? 44.491 -26.361 2.965 1.00 26.39 26 TYR D O 1
ATOM 1551 N N . VAL D 2 28 ? 44.922 -26.802 5.131 1.00 24.10 27 VAL D N 1
ATOM 1552 C CA . VAL D 2 28 ? 46.300 -27.207 4.874 1.00 24.43 27 VAL D CA 1
ATOM 1553 C C . VAL D 2 28 ? 46.368 -28.486 4.025 1.00 25.07 27 VAL D C 1
ATOM 1554 O O . VAL D 2 28 ? 47.273 -28.652 3.171 1.00 25.90 27 VAL D O 1
ATOM 1558 N N . ASP D 2 29 ? 45.407 -29.381 4.224 1.00 25.74 28 ASP D N 1
ATOM 1559 C CA . ASP D 2 29 ? 45.330 -30.615 3.449 1.00 28.94 28 ASP D CA 1
ATOM 1560 C C . ASP D 2 29 ? 45.125 -30.247 1.971 1.00 29.92 28 ASP D C 1
ATOM 1561 O O . ASP D 2 29 ? 45.814 -30.760 1.093 1.00 28.01 28 ASP D O 1
ATOM 1566 N N . ASP D 2 30 ? 44.186 -29.334 1.708 1.00 28.81 29 ASP D N 1
ATOM 1567 C CA . ASP D 2 30 ? 43.945 -28.880 0.342 1.00 29.91 29 ASP D CA 1
ATOM 1568 C C . ASP D 2 30 ? 45.179 -28.186 -0.224 1.00 27.24 29 ASP D C 1
ATOM 1569 O O . ASP D 2 30 ? 45.556 -28.413 -1.361 1.00 28.55 29 ASP D O 1
ATOM 1574 N N . LEU D 2 31 ? 45.804 -27.323 0.582 1.00 26.89 30 LEU D N 1
ATOM 1575 C CA . LEU D 2 31 ? 47.018 -26.645 0.158 1.00 27.99 30 LEU D CA 1
ATOM 1576 C C . LEU D 2 31 ? 48.094 -27.639 -0.299 1.00 27.24 30 LEU D C 1
ATOM 1577 O O . LEU D 2 31 ? 48.668 -27.497 -1.388 1.00 27.54 30 LEU D O 1
ATOM 1582 N N . LYS D 2 32 ? 48.332 -28.655 0.536 1.00 28.89 31 LYS D N 1
ATOM 1583 C CA . LYS D 2 32 ? 49.290 -29.718 0.251 1.00 28.64 31 LYS D CA 1
ATOM 1584 C C . LYS D 2 32 ? 48.981 -30.410 -1.073 1.00 28.40 31 LYS D C 1
ATOM 1585 O O . LYS D 2 32 ? 49.854 -30.589 -1.909 1.00 29.97 31 LYS D O 1
ATOM 1591 N N . THR D 2 33 ? 47.723 -30.814 -1.241 1.00 27.69 32 THR D N 1
ATOM 1592 C CA . THR D 2 33 ? 47.257 -31.505 -2.437 1.00 30.25 32 THR D CA 1
ATOM 1593 C C . THR D 2 33 ? 47.509 -30.701 -3.699 1.00 30.58 32 THR D C 1
ATOM 1594 O O . THR D 2 33 ? 48.108 -31.205 -4.671 1.00 30.81 32 THR D O 1
ATOM 1598 N N . TYR D 2 34 ? 47.084 -29.438 -3.696 1.00 28.75 33 TYR D N 1
ATOM 1599 C CA . TYR D 2 34 ? 47.232 -28.593 -4.881 1.00 31.23 33 TYR D CA 1
ATOM 1600 C C . TYR D 2 34 ? 48.680 -28.215 -5.153 1.00 28.74 33 TYR D C 1
ATOM 1601 O O . TYR D 2 34 ? 49.130 -28.238 -6.302 1.00 30.39 33 TYR D O 1
ATOM 1610 N N . ASN D 2 35 ? 49.420 -27.864 -4.097 1.00 27.91 34 ASN D N 1
ATOM 1611 C CA . ASN D 2 35 ? 50.822 -27.516 -4.244 1.00 27.43 34 ASN D CA 1
ATOM 1612 C C . ASN D 2 35 ? 51.592 -28.703 -4.877 1.00 28.61 34 ASN D C 1
ATOM 1613 O O . ASN D 2 35 ? 52.376 -28.510 -5.808 1.00 29.97 34 ASN D O 1
ATOM 1618 N N . ASN D 2 36 ? 51.318 -29.927 -4.407 1.00 28.02 35 ASN D N 1
ATOM 1619 C CA . ASN D 2 36 ? 51.960 -31.113 -4.971 1.00 29.68 35 ASN D CA 1
ATOM 1620 C C . ASN D 2 36 ? 51.574 -31.355 -6.413 1.00 30.70 35 ASN D C 1
ATOM 1621 O O . ASN D 2 36 ? 52.432 -31.672 -7.238 1.00 31.52 35 ASN D O 1
ATOM 1626 N N . THR D 2 37 ? 50.288 -31.172 -6.726 1.00 30.23 36 THR D N 1
ATOM 1627 C CA . THR D 2 37 ? 49.803 -31.353 -8.082 1.00 33.01 36 THR D CA 1
ATOM 1628 C C . THR D 2 37 ? 50.513 -30.407 -9.065 1.00 35.19 36 THR D C 1
ATOM 1629 O O . THR D 2 37 ? 51.038 -30.846 -10.109 1.00 38.54 36 THR D O 1
ATOM 1633 N N . TYR D 2 38 ? 50.565 -29.118 -8.716 1.00 34.58 37 TYR D N 1
ATOM 1634 C CA . TYR D 2 38 ? 51.166 -28.130 -9.599 1.00 38.26 37 TYR D CA 1
ATOM 1635 C C . TYR D 2 38 ? 52.664 -28.354 -9.750 1.00 39.16 37 TYR D C 1
ATOM 1636 O O . TYR D 2 38 ? 53.220 -28.161 -10.824 1.00 44.11 37 TYR D O 1
ATOM 1645 N N . SER D 2 39 ? 53.321 -28.804 -8.679 1.00 40.55 38 SER D N 1
ATOM 1646 C CA . SER D 2 39 ? 54.743 -29.116 -8.749 1.00 44.38 38 SER D CA 1
ATOM 1647 C C . SER D 2 39 ? 55.012 -30.356 -9.626 1.00 44.38 38 SER D C 1
ATOM 1648 O O . SER D 2 39 ? 56.013 -30.395 -10.350 1.00 43.63 38 SER D O 1
ATOM 1651 N N . ASN D 2 40 ? 54.085 -31.325 -9.620 1.00 38.18 39 ASN D N 1
ATOM 1652 C CA . ASN D 2 40 ? 54.210 -32.509 -10.472 1.00 39.70 39 ASN D CA 1
ATOM 1653 C C . ASN D 2 40 ? 54.058 -32.204 -11.966 1.00 41.21 39 ASN D C 1
ATOM 1654 O O . ASN D 2 40 ? 54.603 -32.909 -12.803 1.00 45.31 39 ASN D O 1
ATOM 1659 N N . VAL D 2 41 ? 53.347 -31.120 -12.293 1.00 43.32 40 VAL D N 1
ATOM 1660 C CA . VAL D 2 41 ? 53.200 -30.694 -13.684 1.00 43.89 40 VAL D CA 1
ATOM 1661 C C . VAL D 2 41 ? 54.570 -30.478 -14.353 1.00 45.40 40 VAL D C 1
ATOM 1662 O O . VAL D 2 41 ? 54.734 -30.761 -15.547 1.00 46.82 40 VAL D O 1
ATOM 1666 N N . VAL D 2 42 ? 55.546 -29.980 -13.580 1.00 46.35 41 VAL D N 1
ATOM 1667 C CA . VAL D 2 42 ? 56.904 -29.781 -14.057 1.00 46.53 41 VAL D CA 1
ATOM 1668 C C . VAL D 2 42 ? 57.470 -31.093 -14.558 1.00 44.50 41 VAL D C 1
ATOM 1669 O O . VAL D 2 42 ? 58.047 -31.148 -15.650 1.00 46.16 41 VAL D O 1
ATOM 1673 N N . LEU D 2 43 ? 57.325 -32.151 -13.754 1.00 45.07 42 LEU D N 1
ATOM 1674 C CA . LEU D 2 43 ? 57.872 -33.453 -14.114 1.00 47.48 42 LEU D CA 1
ATOM 1675 C C . LEU D 2 43 ? 57.172 -33.979 -15.367 1.00 48.61 42 LEU D C 1
ATOM 1676 O O . LEU D 2 43 ? 57.827 -34.505 -16.280 1.00 49.48 42 LEU D O 1
ATOM 1681 N N . GLU D 2 44 ? 55.849 -33.788 -15.431 1.00 49.88 43 GLU D N 1
ATOM 1682 C CA . GLU D 2 44 ? 55.082 -34.205 -16.595 1.00 53.63 43 GLU D CA 1
ATOM 1683 C C . GLU D 2 44 ? 55.576 -33.617 -17.911 1.00 52.96 43 GLU D C 1
ATOM 1684 O O . GLU D 2 44 ? 55.522 -34.296 -18.931 1.00 56.95 43 GLU D O 1
ATOM 1690 N N . HIS D 2 45 ? 56.045 -32.362 -17.891 0.84 51.82 44 HIS D N 1
ATOM 1691 C CA . HIS D 2 45 ? 56.604 -31.704 -19.077 0.84 53.18 44 HIS D CA 1
ATOM 1692 C C . HIS D 2 45 ? 57.651 -32.562 -19.804 0.84 49.40 44 HIS D C 1
ATOM 1693 O O . HIS D 2 45 ? 57.780 -32.469 -21.011 0.84 53.33 44 HIS D O 1
ATOM 1700 N N . HIS D 2 46 ? 58.388 -33.388 -19.053 0.92 46.00 45 HIS D N 1
ATOM 1701 C CA . HIS D 2 46 ? 59.492 -34.182 -19.592 0.92 44.51 45 HIS D CA 1
ATOM 1702 C C . HIS D 2 46 ? 59.031 -35.510 -20.191 0.92 49.49 45 HIS D C 1
ATOM 1703 O O . HIS D 2 46 ? 58.340 -36.283 -19.534 0.92 56.69 45 HIS D O 1
#

Sequence (214 aa):
SAKEESIDVDSSSYISAENLAKKYVFNPKEVSEAYNAIVALQNDGIESDLVQLVNGKYQVIFYPEGKRLSPAKITIKANKLKDLKDYVDDLKTYNNTYSNVVLEHHHHTSAKEESIDVDSSSYISAENLAKKYVFNPKEVSEAYNAIVALQNDGIESDLVQLVNGKYQVIFYPEGKRLPAKITIKANKLKDLKDYVDDLKTYNNTYSNVVLEHH